Protein AF-0000000070121822 (afdb_homodimer)

Solvent-accessible surface area (backbone atoms only — not comparable to full-atom values): 16007 Å² total; per-residue (Å²): 129,76,76,69,72,57,87,86,57,44,34,28,40,42,36,41,38,42,35,33,89,89,32,50,66,61,49,50,54,53,47,39,53,50,44,53,48,40,65,71,74,30,88,46,55,34,31,38,38,38,23,36,36,64,96,34,88,39,32,35,38,34,45,34,34,26,65,54,56,68,70,57,47,52,52,54,51,73,70,29,65,71,56,46,52,52,50,60,69,44,53,84,39,41,66,51,83,68,46,77,44,54,30,35,53,69,39,70,77,42,23,37,26,34,84,81,69,65,46,65,52,72,74,77,67,73,67,83,75,75,81,74,71,72,69,71,75,74,86,74,133,130,76,76,69,72,58,85,85,58,42,33,29,40,42,36,41,40,41,37,34,87,88,32,52,65,61,48,49,56,53,47,40,52,50,45,55,49,39,64,70,75,30,88,45,54,34,32,37,39,37,24,36,36,64,96,33,88,38,32,35,39,34,46,35,34,26,67,51,55,67,71,56,49,53,51,54,51,72,70,31,66,70,56,46,52,54,51,61,67,44,51,83,40,42,67,50,84,67,46,78,43,54,30,33,52,69,40,72,77,43,23,37,25,34,83,82,70,65,45,66,52,73,76,77,67,72,67,83,76,75,82,74,71,74,70,70,76,72,80,78,129

Organism: Pyricularia oryzae (strain 70-15 / ATCC MYA-4617 / FGSC 8958) (NCBI:txid242507)

Secondary structure (DSSP, 8-state):
------TTPPEEEEEEEEBPTT-HHHHHHHHHHHHHHHHHH-TTEEEEEEEEETT-TTEEEEEEEESS-HHHHHHHHHH-HHHHHHHHHHGGGBSSPPEEEEEEE--GGGEEE-TTSSEE---------------------/------TTPPEEEEEEEEBPTT-HHHHHHHHHHHHHHHHHH-TTEEEEEEEEETT-TTEEEEEEEESS-HHHHHHHHHH-HHHHHHHHHHGGGBSSPPEEEEEEE--GGGEEE-TTSSEE---------------------

InterPro domains:
  IPR011008 Dimeric alpha-beta barrel [SSF54909] (10-106)

Nearest PDB structures (foldseek):
  4zos-assembly1_C  TM=8.151E-01  e=1.311E-06  Yersinia enterocolitica subsp. enterocolitica 8081
  3kkf-assembly1_A  TM=7.929E-01  e=5.573E-05  Bacteroides thetaiotaomicron
  1iuj-assembly1_B  TM=8.025E-01  e=8.160E-05  Thermus thermophilus
  1n5v-assembly1_B  TM=7.925E-01  e=1.642E-04  Streptomyces coelicolor A3(2)
  3bde-assembly1_A  TM=7.016E-01  e=2.691E-03  Mesorhizobium japonicum MAFF 303099

Radius of gyration: 24.1 Å; Cα contacts (8 Å, |Δi|>4): 435; chains: 2; bounding box: 59×95×85 Å

Foldseek 3Di:
DPPVLVPPKKKKKKKKFFFPPPCVVVLVVLVVVVCVCCLAPPPQWADKDKDDDPPRRRIIMMMTIGSDDPVVVVVVQVVDVVNVVSVVSCVNGTPDDMDMDMDIDPDDPRDDDDPPPDDDSDHPPPPPPDPPCPVPPPPDD/DPPVLVPPKKKKKKKKFFFPPPCVVVLVVLVVVVCVCCLAPPPQWADKDKDDDPPRRRIIIMMTIGSDDPVVVVVVQVVDVVNVVSVVSCVNGTPDDMDMDMDIDPDDPRDDDDPPPDDDSDHPPPPPDDPPPPVPPPPDD

Structure (mmCIF, N/CA/C/O backbone):
data_AF-0000000070121822-model_v1
#
loop_
_entity.id
_entity.type
_entity.pdbx_description
1 polymer 'ABM domain-containing protein'
#
loop_
_atom_site.group_PDB
_atom_site.id
_atom_site.type_symbol
_atom_site.label_atom_id
_atom_site.label_alt_id
_atom_site.label_comp_id
_atom_site.label_asym_id
_atom_site.label_entity_id
_atom_site.label_seq_id
_atom_site.pdbx_PDB_ins_code
_atom_site.Cartn_x
_atom_site.Cartn_y
_atom_site.Cartn_z
_atom_site.occupancy
_atom_site.B_iso_or_equiv
_atom_site.auth_seq_id
_atom_site.auth_comp_id
_atom_site.auth_asym_id
_atom_site.auth_atom_id
_atom_site.pdbx_PDB_model_num
ATOM 1 N N . MET A 1 1 ? -29.484 -7.527 4.629 1 22.47 1 MET A N 1
ATOM 2 C CA . MET A 1 1 ? -28.969 -6.199 4.316 1 22.47 1 MET A CA 1
ATOM 3 C C . MET A 1 1 ? -27.828 -6.289 3.299 1 22.47 1 MET A C 1
ATOM 5 O O . MET A 1 1 ? -26.797 -6.902 3.566 1 22.47 1 MET A O 1
ATOM 9 N N . SER A 1 2 ? -28.062 -6.5 2.1 1 30.16 2 SER A N 1
ATOM 10 C CA . SER A 1 2 ? -27.156 -6.582 0.956 1 30.16 2 SER A CA 1
ATOM 11 C C . SER A 1 2 ? -26.062 -5.512 1.032 1 30.16 2 SER A C 1
ATOM 13 O O . SER A 1 2 ? -26.375 -4.32 1.119 1 30.16 2 SER A O 1
ATOM 15 N N . THR A 1 3 ? -24.969 -5.715 1.719 1 35.69 3 THR A N 1
ATOM 16 C CA . THR A 1 3 ? -23.938 -4.699 1.831 1 35.69 3 THR A CA 1
ATOM 17 C C . THR A 1 3 ? -23.766 -3.941 0.515 1 35.69 3 THR A C 1
ATOM 19 O O . THR A 1 3 ? -23.609 -4.555 -0.542 1 35.69 3 THR A O 1
ATOM 22 N N . THR A 1 4 ? -24.625 -3.045 0.317 1 34.25 4 THR A N 1
ATOM 23 C CA . THR A 1 4 ? -24.578 -2.107 -0.799 1 34.25 4 THR A CA 1
ATOM 24 C C . THR A 1 4 ? -23.141 -1.892 -1.268 1 34.25 4 THR A C 1
ATOM 26 O O . THR A 1 4 ? -22.297 -1.39 -0.513 1 34.25 4 THR A O 1
ATOM 29 N N . GLN A 1 5 ? -22.578 -2.885 -1.96 1 41.88 5 GLN A N 1
ATOM 30 C CA . GLN A 1 5 ? -21.344 -2.631 -2.688 1 41.88 5 GLN A CA 1
ATOM 31 C C . GLN A 1 5 ? -21.281 -1.188 -3.18 1 41.88 5 GLN A C 1
ATOM 33 O O . GLN A 1 5 ? -22.156 -0.741 -3.926 1 41.88 5 GLN A O 1
ATOM 38 N N . GLU A 1 6 ? -21.188 -0.255 -2.285 1 44.28 6 GLU A N 1
ATOM 39 C CA . GLU A 1 6 ? -21.109 1.108 -2.799 1 44.28 6 GLU A CA 1
ATOM 40 C C . GLU A 1 6 ? -20.25 1.171 -4.062 1 44.28 6 GLU A C 1
ATOM 42 O O . GLU A 1 6 ? -19.125 0.678 -4.082 1 44.28 6 GLU A O 1
ATOM 47 N N . LYS A 1 7 ? -20.828 1.115 -5.164 1 51 7 LYS A N 1
ATOM 48 C CA . LYS A 1 7 ? -20.234 1.392 -6.469 1 51 7 LYS A CA 1
ATOM 49 C C . LYS A 1 7 ? -19.047 2.336 -6.34 1 51 7 LYS A C 1
ATOM 51 O O . LYS A 1 7 ? -19.141 3.373 -5.68 1 51 7 LYS A O 1
ATOM 56 N N . GLY A 1 8 ? -17.797 1.771 -6.492 1 65 8 GLY A N 1
ATOM 57 C CA . GLY A 1 8 ? -16.609 2.623 -6.512 1 65 8 GLY A CA 1
ATOM 58 C C . GLY A 1 8 ? -15.648 2.332 -5.375 1 65 8 GLY A C 1
ATOM 59 O O . GLY A 1 8 ? -14.586 2.945 -5.285 1 65 8 GLY A O 1
ATOM 60 N N . GLN A 1 9 ? -16.203 1.373 -4.531 1 82.56 9 GLN A N 1
ATOM 61 C CA . GLN A 1 9 ? -15.32 1.084 -3.398 1 82.56 9 GLN A CA 1
ATOM 62 C C . GLN A 1 9 ? -14.141 0.22 -3.824 1 82.56 9 GLN A C 1
ATOM 64 O O . GLN A 1 9 ? -14.305 -0.759 -4.555 1 82.56 9 GLN A O 1
ATOM 69 N N . ARG A 1 10 ? -13.016 0.604 -3.4 1 91.62 10 ARG A N 1
ATOM 70 C CA . ARG A 1 10 ? -11.805 -0.173 -3.648 1 91.62 10 ARG A CA 1
ATOM 71 C C . ARG A 1 10 ? -11.461 -1.049 -2.447 1 91.62 10 ARG A C 1
ATOM 73 O O . ARG A 1 10 ? -11.367 -0.557 -1.321 1 91.62 10 ARG A O 1
ATOM 80 N N . TYR A 1 11 ? -11.391 -2.363 -2.734 1 96.31 11 TYR A N 1
ATOM 81 C CA . TYR A 1 11 ? -10.969 -3.338 -1.735 1 96.31 11 TYR A CA 1
ATOM 82 C C . TYR A 1 11 ? -9.461 -3.582 -1.816 1 96.31 11 TYR A C 1
ATOM 84 O O . TYR A 1 11 ? -8.938 -3.912 -2.883 1 96.31 11 TYR A O 1
ATOM 92 N N . SER A 1 12 ? -8.805 -3.404 -0.711 1 98.06 12 SER A N 1
ATOM 93 C CA . SER A 1 12 ? -7.352 -3.488 -0.706 1 98.06 12 SER A CA 1
ATOM 94 C C . SER A 1 12 ? -6.863 -4.609 0.209 1 98.06 12 SER A C 1
ATOM 96 O O . SER A 1 12 ? -7.453 -4.855 1.263 1 98.06 12 SER A O 1
ATOM 98 N N . VAL A 1 13 ? -5.848 -5.242 -0.236 1 98.5 13 VAL A N 1
ATOM 99 C CA . VAL A 1 13 ? -5.215 -6.316 0.525 1 98.5 13 VAL A CA 1
ATOM 100 C C . VAL A 1 13 ? -3.742 -5.988 0.755 1 98.5 13 VAL A C 1
ATOM 102 O O . VAL A 1 13 ? -2.986 -5.793 -0.2 1 98.5 13 VAL A O 1
ATOM 105 N N . LEU A 1 14 ? -3.375 -5.867 1.992 1 98.81 14 LEU A N 1
ATOM 106 C CA . LEU A 1 14 ? -1.975 -5.711 2.371 1 98.81 14 LEU A CA 1
ATOM 107 C C . LEU A 1 14 ? -1.396 -7.027 2.879 1 98.81 14 LEU A C 1
ATOM 109 O O . LEU A 1 14 ? -1.888 -7.586 3.863 1 98.81 14 LEU A O 1
ATOM 113 N N . VAL A 1 15 ? -0.319 -7.488 2.215 1 98.69 15 VAL A N 1
ATOM 114 C CA . VAL A 1 15 ? 0.284 -8.773 2.543 1 98.69 15 VAL A CA 1
ATOM 115 C C . VAL A 1 15 ? 1.681 -8.562 3.121 1 98.69 15 VAL A C 1
ATOM 117 O O . VAL A 1 15 ? 2.461 -7.762 2.596 1 98.69 15 VAL A O 1
ATOM 120 N N . SER A 1 16 ? 1.994 -9.172 4.176 1 98.75 16 SER A N 1
ATOM 121 C CA . SER A 1 16 ? 3.334 -9.266 4.742 1 98.75 16 SER A CA 1
ATOM 122 C C . SER A 1 16 ? 3.912 -10.664 4.57 1 98.75 16 SER A C 1
ATOM 124 O O . SER A 1 16 ? 3.297 -11.648 4.98 1 98.75 16 SER A O 1
ATOM 126 N N . CYS A 1 17 ? 5.051 -10.672 4.008 1 98.62 17 CYS A N 1
ATOM 127 C CA . CYS A 1 17 ? 5.68 -11.945 3.65 1 98.62 17 CYS A CA 1
ATOM 128 C C . CYS A 1 17 ? 7.125 -11.984 4.125 1 98.62 17 CYS A C 1
ATOM 130 O O . CYS A 1 17 ? 7.887 -11.047 3.896 1 98.62 17 CYS A O 1
ATOM 132 N N . THR A 1 18 ? 7.457 -13.047 4.844 1 98.88 18 THR A N 1
ATOM 133 C CA . THR A 1 18 ? 8.844 -13.312 5.223 1 98.88 18 THR A CA 1
ATOM 134 C C . THR A 1 18 ? 9.352 -14.57 4.527 1 98.88 18 THR A C 1
ATOM 136 O O . THR A 1 18 ? 8.781 -15.656 4.684 1 98.88 18 THR A O 1
ATOM 139 N N . LEU A 1 19 ? 10.398 -14.453 3.807 1 98.88 19 LEU A N 1
ATOM 140 C CA . LEU A 1 19 ? 10.969 -15.547 3.029 1 98.88 19 LEU A CA 1
ATOM 141 C C . LEU A 1 19 ? 12.188 -16.141 3.732 1 98.88 19 LEU A C 1
ATOM 143 O O . LEU A 1 19 ? 12.812 -15.469 4.562 1 98.88 19 LEU A O 1
ATOM 147 N N . HIS A 1 20 ? 12.477 -17.406 3.391 1 98.75 20 HIS A N 1
ATOM 148 C CA . HIS A 1 20 ? 13.773 -17.953 3.775 1 98.75 20 HIS A CA 1
ATOM 149 C C . HIS A 1 20 ? 14.922 -17.188 3.135 1 98.75 20 HIS A C 1
ATOM 151 O O . HIS A 1 20 ? 14.742 -16.562 2.088 1 98.75 20 HIS A O 1
ATOM 157 N N . ASP A 1 21 ? 16.031 -17.25 3.861 1 97.94 21 ASP A N 1
ATOM 158 C CA . ASP A 1 21 ? 17.219 -16.578 3.324 1 97.94 21 ASP A CA 1
ATOM 159 C C . ASP A 1 21 ? 17.516 -17.047 1.899 1 97.94 21 ASP A C 1
ATOM 161 O O . ASP A 1 21 ? 17.484 -18.234 1.614 1 97.94 21 ASP A O 1
ATOM 165 N N . GLY A 1 22 ? 17.672 -16.062 0.974 1 97.38 22 GLY A N 1
ATOM 166 C CA . GLY A 1 22 ? 18.094 -16.359 -0.387 1 97.38 22 GLY A CA 1
ATOM 167 C C . GLY A 1 22 ? 16.938 -16.734 -1.299 1 97.38 22 GLY A C 1
ATOM 168 O O . GLY A 1 22 ? 17.156 -17.078 -2.465 1 97.38 22 GLY A O 1
ATOM 169 N N . LYS A 1 23 ? 15.719 -16.641 -0.863 1 98.62 23 LYS A N 1
ATOM 170 C CA . LYS A 1 23 ? 14.602 -17.172 -1.643 1 98.62 23 LYS A CA 1
ATOM 171 C C . LYS A 1 23 ? 13.797 -16.047 -2.289 1 98.62 23 LYS A C 1
ATOM 173 O O . LYS A 1 23 ? 12.812 -16.312 -2.98 1 98.62 23 LYS A O 1
ATOM 178 N N . THR A 1 24 ? 14.258 -14.859 -2.172 1 98.12 24 THR A N 1
ATOM 179 C CA . THR A 1 24 ? 13.492 -13.719 -2.66 1 98.12 24 THR A CA 1
ATOM 180 C C . THR A 1 24 ? 13.375 -13.758 -4.18 1 98.12 24 THR A C 1
ATOM 182 O O . THR A 1 24 ? 12.281 -13.594 -4.727 1 98.12 24 THR A O 1
ATOM 185 N N . ASP A 1 25 ? 14.438 -14.016 -4.895 1 98.06 25 ASP A N 1
ATOM 186 C CA . ASP A 1 25 ? 14.398 -14.039 -6.355 1 98.06 25 ASP A CA 1
ATOM 187 C C . ASP A 1 25 ? 13.445 -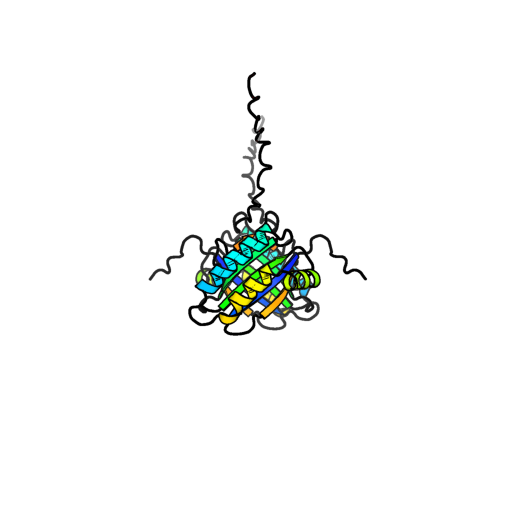15.117 -6.863 1 98.06 25 ASP A C 1
ATOM 189 O O . ASP A 1 25 ? 12.695 -14.883 -7.816 1 98.06 25 ASP A O 1
ATOM 193 N N . GLU A 1 26 ? 13.539 -16.203 -6.293 1 98.69 26 GLU A N 1
ATOM 194 C CA . GLU A 1 26 ? 12.648 -17.297 -6.68 1 98.69 26 GLU A CA 1
ATOM 195 C C . GLU A 1 26 ? 11.188 -16.938 -6.43 1 98.69 26 GLU A C 1
ATOM 197 O O . GLU A 1 26 ? 10.328 -17.188 -7.281 1 98.69 26 GLU A O 1
ATOM 202 N N . TYR A 1 27 ? 10.93 -16.391 -5.297 1 98.81 27 TYR A N 1
ATOM 203 C CA . TYR A 1 27 ? 9.578 -15.938 -4.965 1 98.81 27 TYR A CA 1
ATOM 204 C C . TYR A 1 27 ? 9.078 -14.914 -5.977 1 98.81 27 TYR A C 1
ATOM 206 O O . TYR A 1 27 ? 7.953 -15.023 -6.477 1 98.81 27 TYR A O 1
ATOM 214 N N . LEU A 1 28 ? 9.906 -13.977 -6.305 1 98.62 28 LEU A N 1
ATOM 215 C CA . LEU A 1 28 ? 9.547 -12.914 -7.238 1 98.62 28 LEU A CA 1
ATOM 216 C C . LEU A 1 28 ? 9.289 -13.469 -8.633 1 98.62 28 LEU A C 1
ATOM 218 O O . LEU A 1 28 ? 8.43 -12.977 -9.359 1 98.62 28 LEU A O 1
ATOM 222 N N . ALA A 1 29 ? 10 -14.469 -8.984 1 98.75 29 ALA A N 1
ATOM 223 C CA . ALA A 1 29 ? 9.789 -15.102 -10.281 1 98.75 29 ALA A CA 1
ATOM 224 C C . ALA A 1 29 ? 8.398 -15.727 -10.359 1 98.75 29 ALA A C 1
ATOM 226 O O . ALA A 1 29 ? 7.719 -15.625 -11.391 1 98.75 29 ALA A O 1
ATOM 227 N N . ILE A 1 30 ? 8 -16.344 -9.336 1 98.75 30 ILE A N 1
ATOM 228 C CA . ILE A 1 30 ? 6.664 -16.922 -9.297 1 98.75 30 ILE A CA 1
ATOM 229 C C . ILE A 1 30 ? 5.617 -15.82 -9.305 1 98.75 30 ILE A C 1
ATOM 231 O O . ILE A 1 30 ? 4.629 -15.891 -10.039 1 98.75 30 ILE A O 1
ATOM 235 N N . MET A 1 31 ? 5.867 -14.773 -8.539 1 98.62 31 MET A N 1
ATOM 236 C CA . MET A 1 31 ? 4.918 -13.672 -8.453 1 98.62 31 MET A CA 1
ATOM 237 C C . MET A 1 31 ? 4.758 -12.977 -9.797 1 98.62 31 MET A C 1
ATOM 239 O O . MET A 1 31 ? 3.67 -12.5 -10.133 1 98.62 31 MET A O 1
ATOM 243 N N . GLU A 1 32 ? 5.836 -12.906 -10.516 1 98.44 32 GLU A N 1
ATOM 244 C CA . GLU A 1 32 ? 5.723 -12.352 -11.867 1 98.44 32 GLU A CA 1
ATOM 245 C C . GLU A 1 32 ? 4.691 -13.117 -12.688 1 98.44 32 GLU A C 1
ATOM 247 O O . GLU A 1 32 ? 3.885 -12.508 -13.398 1 98.44 32 GLU A O 1
ATOM 252 N N . LYS A 1 33 ? 4.648 -14.383 -12.609 1 98.38 33 LYS A N 1
ATOM 253 C CA . LYS A 1 33 ? 3.684 -15.219 -13.32 1 98.38 33 LYS A CA 1
ATOM 254 C C . LYS A 1 33 ? 2.273 -15.016 -12.773 1 98.38 33 LYS A C 1
ATOM 256 O O . LYS A 1 33 ? 1.307 -14.984 -13.539 1 98.38 33 LYS A O 1
ATOM 261 N N . VAL A 1 34 ? 2.17 -14.906 -11.461 1 98.19 34 VAL A N 1
ATOM 262 C CA . VAL A 1 34 ? 0.879 -14.664 -10.828 1 98.19 34 VAL A CA 1
ATOM 263 C C . VAL A 1 34 ? 0.29 -13.352 -11.336 1 98.19 34 VAL A C 1
ATOM 265 O O . VAL A 1 34 ? -0.875 -13.305 -11.742 1 98.19 34 VAL A O 1
ATOM 268 N N . ILE A 1 35 ? 1.103 -12.344 -11.336 1 97.81 35 ILE A N 1
ATOM 269 C CA . ILE A 1 35 ? 0.658 -11.008 -11.742 1 97.81 35 ILE A CA 1
ATOM 270 C C . ILE A 1 35 ? 0.256 -11.023 -13.211 1 97.81 35 ILE A C 1
ATOM 272 O O . ILE A 1 35 ? -0.774 -10.461 -13.586 1 97.81 35 ILE A O 1
ATOM 276 N N . ALA A 1 36 ? 1.038 -11.656 -14.039 1 96.94 36 ALA A N 1
ATOM 277 C CA . ALA A 1 36 ? 0.695 -11.773 -15.453 1 96.94 36 ALA A CA 1
ATOM 278 C C . ALA A 1 36 ? -0.643 -12.484 -15.633 1 96.94 36 ALA A C 1
ATOM 280 O O . ALA A 1 36 ? -1.489 -12.039 -16.406 1 96.94 36 ALA A O 1
ATOM 281 N N . TYR A 1 37 ? -0.81 -13.531 -14.961 1 97.31 37 TYR A N 1
ATOM 282 C CA . TYR A 1 37 ? -2.035 -14.312 -15.047 1 97.31 37 TYR A CA 1
ATOM 283 C C . TYR A 1 37 ? -3.242 -13.492 -14.609 1 97.31 37 TYR A C 1
ATOM 285 O O . TYR A 1 37 ? -4.246 -13.43 -15.328 1 97.31 37 TYR A O 1
ATOM 293 N N . LEU A 1 38 ? -3.17 -12.883 -13.422 1 97.06 38 LEU A N 1
ATOM 294 C CA . LEU A 1 38 ? -4.273 -12.086 -12.891 1 97.06 38 LEU A CA 1
ATOM 295 C C . LEU A 1 38 ? -4.574 -10.898 -13.789 1 97.06 38 LEU A C 1
ATOM 297 O O . LEU A 1 38 ? -5.738 -10.547 -14 1 97.06 38 LEU A O 1
ATOM 301 N N . SER A 1 39 ? -3.475 -10.312 -14.242 1 95.69 39 SER A N 1
ATOM 302 C CA . SER A 1 39 ? -3.646 -9.164 -15.133 1 95.69 39 SER A CA 1
ATOM 303 C C . SER A 1 39 ? -4.445 -9.547 -16.375 1 95.69 39 SER A C 1
ATOM 305 O O . SER A 1 39 ? -5.211 -8.734 -16.891 1 95.69 39 SER A O 1
ATOM 307 N N . LYS A 1 40 ? -4.289 -10.719 -16.812 1 94.94 40 LYS A N 1
ATOM 308 C CA . LYS A 1 40 ? -4.941 -11.188 -18.031 1 94.94 40 LYS A CA 1
ATOM 309 C C . LYS A 1 40 ? -6.344 -11.719 -17.734 1 94.94 40 LYS A C 1
ATOM 311 O O . LYS A 1 40 ? -7.301 -11.383 -18.422 1 94.94 40 LYS A O 1
ATOM 316 N N . GLU A 1 41 ? -6.523 -12.445 -16.703 1 95.19 41 GLU A N 1
ATOM 317 C CA . GLU A 1 41 ? -7.707 -13.273 -16.531 1 95.19 41 GLU A CA 1
ATOM 318 C C . GLU A 1 41 ? -8.711 -12.609 -15.578 1 95.19 41 GLU A C 1
ATOM 320 O O . GLU A 1 41 ? -9.875 -13.016 -15.523 1 95.19 41 GLU A O 1
ATOM 325 N N . GLU A 1 42 ? -8.266 -11.625 -14.844 1 94.75 42 GLU A N 1
ATOM 326 C CA . GLU A 1 42 ? -9.094 -11.078 -13.773 1 94.75 42 GLU A CA 1
ATOM 327 C C . GLU A 1 42 ? -9.328 -9.586 -13.961 1 94.75 42 GLU A C 1
ATOM 329 O O . GLU A 1 42 ? -8.539 -8.766 -13.477 1 94.75 42 GLU A O 1
ATOM 334 N N . PRO A 1 43 ? -10.484 -9.203 -14.492 1 93.81 43 PRO A N 1
ATOM 335 C CA . PRO A 1 43 ? -10.75 -7.781 -14.727 1 93.81 43 PRO A CA 1
ATOM 336 C C . PRO A 1 43 ? -10.867 -6.98 -13.43 1 93.81 43 PRO A C 1
ATOM 338 O O . PRO A 1 43 ? -10.625 -5.77 -13.422 1 93.81 43 PRO A O 1
ATOM 341 N N . ASP A 1 44 ? -11.141 -7.609 -12.336 1 95.19 44 ASP A N 1
ATOM 342 C CA . ASP A 1 44 ? -11.328 -6.926 -11.055 1 95.19 44 ASP A CA 1
ATOM 343 C C . ASP A 1 44 ? -9.984 -6.703 -10.352 1 95.19 44 ASP A C 1
ATOM 345 O O . ASP A 1 44 ? -9.93 -6.039 -9.32 1 95.19 44 ASP A O 1
ATOM 349 N N . PHE A 1 45 ? -8.938 -7.266 -10.93 1 96.19 45 PHE A N 1
ATOM 350 C CA . PHE A 1 45 ? -7.594 -7.035 -10.414 1 96.19 45 PHE A CA 1
ATOM 351 C C . PHE A 1 45 ? -7.055 -5.691 -10.891 1 96.19 45 PHE A C 1
ATOM 353 O O . PHE A 1 45 ? -6.621 -5.562 -12.039 1 96.19 45 PHE A O 1
ATOM 360 N N . LEU A 1 46 ? -6.945 -4.691 -9.992 1 96.06 46 LEU A N 1
ATOM 361 C CA . LEU A 1 46 ? -6.754 -3.305 -10.414 1 96.06 46 LEU A CA 1
ATOM 362 C C . LEU A 1 46 ? -5.301 -2.881 -10.234 1 96.06 46 LEU A C 1
ATOM 364 O O . LEU A 1 46 ? -4.789 -2.064 -11.008 1 96.06 46 LEU A O 1
ATOM 368 N N . HIS A 1 47 ? -4.688 -3.373 -9.203 1 96.88 47 HIS A N 1
ATOM 369 C CA . HIS A 1 47 ? -3.361 -2.875 -8.852 1 96.88 47 HIS A CA 1
ATOM 370 C C . HIS A 1 47 ? -2.609 -3.877 -7.98 1 96.88 47 HIS A C 1
ATOM 372 O O . HIS A 1 47 ? -3.203 -4.512 -7.105 1 96.88 47 HIS A O 1
ATOM 378 N N . ILE A 1 48 ? -1.297 -3.973 -8.172 1 98.19 48 ILE A N 1
ATOM 379 C CA . ILE A 1 48 ? -0.402 -4.598 -7.203 1 98.19 48 ILE A CA 1
ATOM 380 C C . ILE A 1 48 ? 0.938 -3.865 -7.191 1 98.19 48 ILE A C 1
ATOM 382 O O . ILE A 1 48 ? 1.408 -3.398 -8.234 1 98.19 48 ILE A O 1
ATOM 386 N N . GLU A 1 49 ? 1.519 -3.852 -6.055 1 98 49 GLU A N 1
ATOM 387 C CA . GLU A 1 49 ? 2.908 -3.434 -5.906 1 98 49 GLU A CA 1
ATOM 388 C C . GLU A 1 49 ? 3.617 -4.242 -4.824 1 98 49 GLU A C 1
ATOM 390 O O . GLU A 1 49 ? 3.174 -4.27 -3.674 1 98 49 GLU A O 1
ATOM 395 N N . ILE A 1 50 ? 4.734 -4.895 -5.23 1 98.44 50 ILE A N 1
ATOM 396 C CA . ILE A 1 50 ? 5.562 -5.648 -4.297 1 98.44 50 ILE A CA 1
ATOM 397 C C . ILE A 1 50 ? 6.766 -4.805 -3.883 1 98.44 50 ILE A C 1
ATOM 399 O O . ILE A 1 50 ? 7.445 -4.219 -4.73 1 98.44 50 ILE A O 1
ATOM 403 N N . MET A 1 51 ? 6.969 -4.734 -2.602 1 98.56 51 MET A N 1
ATOM 404 C CA . MET A 1 51 ? 8.016 -3.898 -2.02 1 98.56 51 MET A CA 1
ATOM 405 C C . MET A 1 51 ? 8.836 -4.684 -1.003 1 98.56 51 MET A C 1
ATOM 407 O O . MET A 1 51 ? 8.328 -5.609 -0.368 1 98.56 51 MET A O 1
ATOM 411 N N . ARG A 1 52 ? 10.078 -4.348 -0.961 1 98.25 52 ARG A N 1
ATOM 412 C CA . ARG A 1 52 ? 10.961 -4.922 0.05 1 98.25 52 ARG A CA 1
ATOM 413 C C . ARG A 1 52 ? 11.086 -3.996 1.257 1 98.25 52 ARG A C 1
ATOM 415 O O . ARG A 1 52 ? 11.203 -2.779 1.104 1 98.25 52 ARG A O 1
ATOM 422 N N . VAL A 1 53 ? 11.055 -4.594 2.486 1 98.31 53 VAL A N 1
ATOM 423 C CA . VAL A 1 53 ? 11.336 -3.816 3.689 1 98.31 53 VAL A CA 1
ATOM 424 C C . VAL A 1 53 ? 12.805 -3.396 3.699 1 98.31 53 VAL A C 1
ATOM 426 O O . VAL A 1 53 ? 13.695 -4.238 3.578 1 98.31 53 VAL A O 1
ATOM 429 N N . ASP A 1 54 ? 12.969 -2.115 3.836 1 96.44 54 ASP A N 1
ATOM 430 C CA . ASP A 1 54 ? 14.336 -1.604 3.824 1 96.44 54 ASP A CA 1
ATOM 431 C C . ASP A 1 54 ? 15.164 -2.217 4.953 1 96.44 54 ASP A C 1
ATOM 433 O O . ASP A 1 54 ? 14.711 -2.277 6.098 1 96.44 54 ASP A O 1
ATOM 437 N N . GLY A 1 55 ? 16.328 -2.75 4.602 1 94.44 55 GLY A N 1
ATOM 438 C CA . GLY A 1 55 ? 17.219 -3.348 5.586 1 94.44 55 GLY A CA 1
ATOM 439 C C . GLY A 1 55 ? 16.859 -4.785 5.91 1 94.44 55 GLY A C 1
ATOM 440 O O . GLY A 1 55 ? 17.531 -5.422 6.734 1 94.44 55 GLY A O 1
ATOM 441 N N . SER A 1 56 ? 15.82 -5.332 5.348 1 96.56 56 SER A N 1
ATOM 442 C CA . SER A 1 56 ? 15.391 -6.711 5.562 1 96.56 56 SER A CA 1
ATOM 443 C C . SER A 1 56 ? 15.18 -7.438 4.234 1 96.56 56 SER A C 1
ATOM 445 O O . SER A 1 56 ? 14.055 -7.512 3.732 1 96.56 56 SER A O 1
ATOM 447 N N . PRO A 1 57 ? 16.172 -8.047 3.742 1 95.44 57 PRO A N 1
ATOM 448 C CA . PRO A 1 57 ? 16.125 -8.562 2.375 1 95.44 57 PRO A CA 1
ATOM 449 C C . PRO A 1 57 ? 15.086 -9.664 2.189 1 95.44 57 PRO A C 1
ATOM 451 O O . PRO A 1 57 ? 14.664 -9.938 1.062 1 95.44 57 PRO A O 1
ATOM 454 N N . ASN A 1 58 ? 14.617 -10.25 3.293 1 98 58 ASN A N 1
ATOM 455 C CA . ASN A 1 58 ? 13.711 -11.391 3.162 1 98 58 ASN A CA 1
ATOM 456 C C . ASN A 1 58 ? 12.281 -11.016 3.535 1 98 58 ASN A C 1
ATOM 458 O O . ASN A 1 58 ? 11.414 -11.883 3.65 1 98 58 ASN A O 1
ATOM 462 N N . LYS A 1 59 ? 12.039 -9.742 3.797 1 98.75 59 LYS A N 1
ATOM 463 C CA . LYS A 1 59 ? 10.695 -9.312 4.164 1 98.75 59 LYS A CA 1
ATOM 464 C C . LYS A 1 59 ? 10.086 -8.445 3.066 1 98.75 59 LYS A C 1
ATOM 466 O O . LYS A 1 59 ? 10.688 -7.465 2.629 1 98.75 59 LYS A O 1
ATOM 471 N N . LEU A 1 60 ? 8.93 -8.828 2.639 1 98.88 60 LEU A N 1
ATOM 472 C CA . LEU A 1 60 ? 8.195 -8.141 1.588 1 98.88 60 LEU A CA 1
ATOM 473 C C . LEU A 1 60 ? 6.855 -7.625 2.109 1 98.88 60 LEU A C 1
ATOM 475 O O . LEU A 1 60 ? 6.277 -8.211 3.027 1 98.88 60 LEU A O 1
ATOM 479 N N . ARG A 1 61 ? 6.422 -6.57 1.551 1 98.88 61 ARG A N 1
ATOM 480 C CA . ARG A 1 61 ? 5.047 -6.082 1.606 1 98.88 61 ARG A CA 1
ATOM 481 C C . ARG A 1 61 ? 4.453 -5.965 0.208 1 98.88 61 ARG A C 1
ATOM 483 O O . ARG A 1 61 ? 5.129 -5.531 -0.727 1 98.88 61 ARG A O 1
ATOM 490 N N . TYR A 1 62 ? 3.289 -6.344 0.015 1 98.25 62 TYR A N 1
ATOM 491 C CA . TYR A 1 62 ? 2.684 -5.961 -1.256 1 98.25 62 TYR A CA 1
ATOM 492 C C . TYR A 1 62 ? 1.224 -5.566 -1.068 1 98.25 62 TYR A C 1
ATOM 494 O O . TYR A 1 62 ? 0.524 -6.137 -0.227 1 98.25 62 TYR A O 1
ATOM 502 N N . LEU A 1 63 ? 0.837 -4.523 -1.67 1 98.69 63 LEU A N 1
ATOM 503 C CA . LEU A 1 63 ? -0.509 -3.963 -1.699 1 98.69 63 LEU A CA 1
ATOM 504 C C . LEU A 1 63 ? -1.219 -4.32 -3.002 1 98.69 63 LEU A C 1
ATOM 506 O O . LEU A 1 63 ? -0.664 -4.137 -4.086 1 98.69 63 LEU A O 1
ATOM 510 N N . GLU A 1 64 ? -2.428 -4.844 -2.867 1 98.31 64 GLU A N 1
ATOM 511 C CA . GLU A 1 64 ? -3.324 -5.145 -3.98 1 98.31 64 GLU A CA 1
ATOM 512 C C . GLU A 1 64 ? -4.617 -4.336 -3.883 1 98.31 64 GLU A C 1
ATOM 514 O O . GLU A 1 64 ? -5.141 -4.129 -2.787 1 98.31 64 GLU A O 1
ATOM 519 N N . HIS A 1 65 ? -5.109 -3.918 -5.023 1 97.56 65 HIS A N 1
ATOM 520 C CA . HIS A 1 65 ? -6.449 -3.346 -5.105 1 97.56 65 HIS A CA 1
ATOM 521 C C . HIS A 1 65 ? -7.355 -4.191 -5.996 1 97.56 65 HIS A C 1
ATOM 523 O O . HIS A 1 65 ? -6.93 -4.66 -7.055 1 97.56 65 HIS A O 1
ATOM 529 N N . TRP A 1 66 ? -8.57 -4.32 -5.523 1 96.69 66 TRP A N 1
ATOM 530 C CA . TRP A 1 66 ? -9.57 -5.141 -6.203 1 96.69 66 TRP A CA 1
ATOM 531 C C . TRP A 1 66 ? -10.898 -4.398 -6.312 1 96.69 66 TRP A C 1
ATOM 533 O O . TRP A 1 66 ? -11.281 -3.658 -5.398 1 96.69 66 TRP A O 1
ATOM 543 N N . ALA A 1 67 ? -11.625 -4.691 -7.352 1 94.75 67 ALA A N 1
ATOM 544 C CA . ALA A 1 67 ? -12.961 -4.141 -7.551 1 94.75 67 ALA A CA 1
ATOM 545 C C . ALA A 1 67 ? -14.031 -5.145 -7.133 1 94.75 67 ALA A C 1
ATOM 547 O O . ALA A 1 67 ? -15.172 -5.086 -7.609 1 94.75 67 ALA A O 1
ATOM 548 N N . LYS A 1 68 ? -13.703 -6.145 -6.34 1 93.81 68 LYS A N 1
ATOM 549 C CA . LYS A 1 68 ? -14.672 -7.102 -5.82 1 93.81 68 LYS A CA 1
ATOM 550 C C . LYS A 1 68 ? -14.523 -7.285 -4.316 1 93.81 68 LYS A C 1
ATOM 552 O O . LYS A 1 68 ? -13.414 -7.152 -3.779 1 93.81 68 LYS A O 1
ATOM 557 N N . PRO A 1 69 ? -15.617 -7.691 -3.695 1 95.12 69 PRO A N 1
ATOM 558 C CA . PRO A 1 69 ? -15.586 -7.836 -2.238 1 95.12 69 PRO A CA 1
ATOM 559 C C . PRO A 1 69 ? -14.672 -8.969 -1.776 1 95.12 69 PRO A C 1
ATOM 561 O O . PRO A 1 69 ? -14.414 -9.906 -2.531 1 95.12 69 PRO A O 1
ATOM 564 N N . PHE A 1 70 ? -14.297 -8.875 -0.496 1 95.38 70 PHE A N 1
ATOM 565 C CA . PHE A 1 70 ? -13.289 -9.781 0.051 1 95.38 70 PHE A CA 1
ATOM 566 C C . PHE A 1 70 ? -13.789 -11.219 0.03 1 95.38 70 PHE A C 1
ATOM 568 O O . PHE A 1 70 ? -13.016 -12.148 -0.228 1 95.38 70 PHE A O 1
ATOM 575 N N . ASP A 1 71 ? -15.008 -11.414 0.383 1 94.94 71 ASP A N 1
ATOM 576 C CA . ASP A 1 71 ? -15.555 -12.766 0.421 1 94.94 71 ASP A CA 1
ATOM 577 C C . ASP A 1 71 ? -15.578 -13.391 -0.975 1 94.94 71 ASP A C 1
ATOM 579 O O . ASP A 1 71 ? -15.297 -14.578 -1.139 1 94.94 71 ASP A O 1
ATOM 583 N N . VAL A 1 72 ? -15.883 -12.578 -1.99 1 95.62 72 VAL A N 1
ATOM 584 C CA . VAL A 1 72 ? -15.867 -13.039 -3.375 1 95.62 72 VAL A CA 1
ATOM 585 C C . VAL A 1 72 ? -14.43 -13.328 -3.811 1 95.62 72 VAL A C 1
ATOM 587 O O . VAL A 1 72 ? -14.156 -14.375 -4.41 1 95.62 72 VAL A O 1
ATOM 590 N N . LEU A 1 73 ? -13.531 -12.477 -3.467 1 95.5 73 LEU A N 1
ATOM 591 C CA . LEU A 1 73 ? -12.117 -12.656 -3.783 1 95.5 73 LEU A CA 1
ATOM 592 C C . LEU A 1 73 ? -11.586 -13.953 -3.193 1 95.5 73 LEU A C 1
ATOM 594 O O . LEU A 1 73 ? -10.93 -14.734 -3.889 1 95.5 73 LEU A O 1
ATOM 598 N N . ALA A 1 74 ? -11.859 -14.188 -1.948 1 94.5 74 ALA A N 1
ATOM 599 C CA . ALA A 1 74 ? -11.398 -15.391 -1.26 1 94.5 74 ALA A CA 1
ATOM 600 C C . ALA A 1 74 ? -11.945 -16.641 -1.932 1 94.5 74 ALA A C 1
ATOM 602 O O . ALA A 1 74 ? -11.195 -17.594 -2.168 1 94.5 74 ALA A O 1
ATOM 603 N N . LYS A 1 75 ? -13.164 -16.641 -2.246 1 95.5 75 LYS A N 1
ATOM 604 C CA . LYS A 1 75 ? -13.805 -17.797 -2.883 1 95.5 75 LYS A CA 1
ATOM 605 C C . LYS A 1 75 ? -13.219 -18.047 -4.27 1 95.5 75 LYS A C 1
ATOM 607 O O . LYS A 1 75 ? -12.883 -19.188 -4.609 1 95.5 75 LYS A O 1
ATOM 612 N N . ASP A 1 76 ? -13.086 -16.969 -5.066 1 95.25 76 ASP A N 1
ATOM 613 C CA . ASP A 1 76 ? -12.539 -17.078 -6.414 1 95.25 76 ASP A CA 1
ATOM 614 C C . ASP A 1 76 ? -11.109 -17.609 -6.383 1 95.25 76 ASP A C 1
ATOM 616 O O . ASP A 1 76 ? -10.727 -18.438 -7.207 1 95.25 76 ASP A O 1
ATOM 620 N N . THR A 1 77 ? -10.344 -17.078 -5.465 1 93.38 77 THR A N 1
ATOM 621 C CA . THR A 1 77 ? -8.953 -17.516 -5.34 1 93.38 77 THR A CA 1
ATOM 622 C C . THR A 1 77 ? -8.875 -18.984 -4.941 1 93.38 77 THR A C 1
ATOM 624 O O . THR A 1 77 ? -8.125 -19.75 -5.543 1 93.38 77 THR A O 1
ATOM 627 N N . ALA A 1 78 ? -9.641 -19.406 -4.035 1 93.5 78 ALA A N 1
ATOM 628 C CA . ALA A 1 78 ? -9.617 -20.766 -3.512 1 93.5 78 ALA A CA 1
ATOM 629 C C . ALA A 1 78 ? -10.062 -21.766 -4.574 1 93.5 78 ALA A C 1
ATOM 631 O O . ALA A 1 78 ? -9.57 -22.906 -4.617 1 93.5 78 ALA A O 1
ATOM 632 N N . SER A 1 79 ? -10.883 -21.359 -5.395 1 95.94 79 SER A N 1
ATOM 633 C CA . SER A 1 79 ? -11.461 -22.281 -6.375 1 95.94 79 SER A CA 1
ATOM 634 C C . SER A 1 79 ? -10.664 -22.266 -7.676 1 95.94 79 SER A C 1
ATOM 636 O O . SER A 1 79 ? -10.977 -23.016 -8.602 1 95.94 79 SER A O 1
ATOM 638 N N . ASN A 1 80 ? -9.68 -21.469 -7.852 1 97.06 80 ASN A N 1
ATOM 639 C CA . ASN A 1 80 ? -8.883 -21.328 -9.062 1 97.06 80 ASN A CA 1
ATOM 640 C C . ASN A 1 80 ? -7.68 -22.266 -9.062 1 97.06 80 ASN A C 1
ATOM 642 O O . ASN A 1 80 ? -6.703 -22.031 -8.344 1 97.06 80 ASN A O 1
ATOM 646 N N . PRO A 1 81 ? -7.703 -23.297 -9.883 1 97.38 81 PRO A N 1
ATOM 647 C CA . PRO A 1 81 ? -6.629 -24.297 -9.844 1 97.38 81 PRO A CA 1
ATOM 648 C C . PRO A 1 81 ? -5.262 -23.703 -10.18 1 97.38 81 PRO A C 1
ATOM 650 O O . PRO A 1 81 ? -4.246 -24.125 -9.609 1 97.38 81 PRO A O 1
ATOM 653 N N . GLN A 1 82 ? -5.23 -22.781 -11.148 1 97.69 82 GLN A N 1
ATOM 654 C CA . GLN A 1 82 ? -3.967 -22.172 -11.523 1 97.69 82 GLN A CA 1
ATOM 655 C C . GLN A 1 82 ? -3.385 -21.359 -10.375 1 97.69 82 GLN A C 1
ATOM 657 O O . GLN A 1 82 ? -2.18 -21.406 -10.117 1 97.69 82 GLN A O 1
ATOM 662 N N . LEU A 1 83 ? -4.156 -20.625 -9.672 1 96.88 83 LEU A N 1
ATOM 663 C CA . LEU A 1 83 ? -3.691 -19.859 -8.516 1 96.88 83 LEU A CA 1
ATOM 664 C C . LEU A 1 83 ? -3.234 -20.797 -7.402 1 96.88 83 LEU A C 1
ATOM 666 O O . LEU A 1 83 ? -2.246 -20.516 -6.719 1 96.88 83 LEU A O 1
ATOM 670 N N . ASN A 1 84 ? -3.922 -21.875 -7.23 1 96.56 84 ASN A N 1
ATOM 671 C CA . ASN A 1 84 ? -3.518 -22.859 -6.234 1 96.56 84 ASN A CA 1
ATOM 672 C C . ASN A 1 84 ? -2.143 -23.453 -6.551 1 96.56 84 ASN A C 1
ATOM 674 O O . ASN A 1 84 ? -1.346 -23.688 -5.645 1 96.56 84 ASN A O 1
ATOM 678 N N . GLU A 1 85 ? -1.883 -23.703 -7.797 1 97.81 85 GLU A N 1
ATOM 679 C CA . GLU A 1 85 ? -0.566 -24.188 -8.203 1 97.81 85 GLU A CA 1
ATOM 680 C C . GLU A 1 85 ? 0.527 -23.188 -7.836 1 97.81 85 GLU A C 1
ATOM 682 O O . GLU A 1 85 ? 1.587 -23.562 -7.34 1 97.81 85 GLU A O 1
ATOM 687 N N . PHE A 1 86 ? 0.27 -21.906 -8.102 1 97.88 86 PHE A N 1
ATOM 688 C CA . PHE A 1 86 ? 1.226 -20.859 -7.742 1 97.88 86 PHE A CA 1
ATOM 689 C C . PHE A 1 86 ? 1.452 -20.844 -6.234 1 97.88 86 PHE A C 1
ATOM 691 O O . PHE A 1 86 ? 2.592 -20.75 -5.777 1 97.88 86 PHE A O 1
ATOM 698 N N . MET A 1 87 ? 0.386 -20.938 -5.48 1 96.5 87 MET A N 1
ATOM 699 C CA . MET A 1 87 ? 0.476 -20.922 -4.023 1 96.5 87 MET A CA 1
ATOM 700 C C . MET A 1 87 ? 1.302 -22.094 -3.51 1 96.5 87 MET A C 1
ATOM 702 O O . MET A 1 87 ? 2.139 -21.922 -2.619 1 96.5 87 MET A O 1
ATOM 706 N N . ASN A 1 88 ? 1.093 -23.219 -4.062 1 97.56 88 ASN A N 1
ATOM 707 C CA . ASN A 1 88 ? 1.854 -24.406 -3.691 1 97.56 88 ASN A CA 1
ATOM 708 C C . ASN A 1 88 ? 3.342 -24.234 -3.979 1 97.56 88 ASN A C 1
ATOM 710 O O . ASN A 1 88 ? 4.184 -24.688 -3.205 1 97.56 88 ASN A O 1
ATOM 714 N N . ALA A 1 89 ? 3.646 -23.641 -5.086 1 98.31 89 ALA A N 1
ATOM 715 C CA . ALA A 1 89 ? 5.035 -23.406 -5.477 1 98.31 89 ALA A CA 1
ATOM 716 C C . ALA A 1 89 ? 5.711 -22.422 -4.527 1 98.31 89 ALA A C 1
ATOM 718 O O . ALA A 1 89 ? 6.918 -22.516 -4.289 1 98.31 89 ALA A O 1
ATOM 719 N N . MET A 1 90 ? 4.961 -21.516 -3.934 1 98.25 90 MET A N 1
ATOM 720 C CA . MET A 1 90 ? 5.516 -20.453 -3.088 1 98.25 90 MET A CA 1
ATOM 721 C C . MET A 1 90 ? 5.652 -20.938 -1.646 1 98.25 90 MET A C 1
ATOM 723 O O . MET A 1 90 ? 6.531 -20.469 -0.917 1 98.25 90 MET A O 1
ATOM 727 N N . ASP A 1 91 ? 4.906 -21.859 -1.241 1 98.12 91 ASP A N 1
ATOM 728 C CA . ASP A 1 91 ? 4.781 -22.266 0.154 1 98.12 91 ASP A CA 1
ATOM 729 C C . ASP A 1 91 ? 6.137 -22.641 0.744 1 98.12 91 ASP A C 1
ATOM 731 O O . ASP A 1 91 ? 6.5 -22.172 1.826 1 98.12 91 ASP A O 1
ATOM 735 N N . PRO A 1 92 ? 6.969 -23.406 0.046 1 98.62 92 PRO A N 1
ATOM 736 C CA . PRO A 1 92 ? 8.258 -23.797 0.623 1 98.62 92 PRO A CA 1
ATOM 737 C C . PRO A 1 92 ? 9.227 -22.641 0.77 1 98.62 92 PRO A C 1
ATOM 739 O O . PRO A 1 92 ? 10.258 -22.766 1.435 1 98.62 92 PRO A O 1
ATOM 742 N N . LEU A 1 93 ? 8.961 -21.562 0.139 1 98.81 93 LEU A N 1
ATOM 743 C CA . LEU A 1 93 ? 9.852 -20.406 0.162 1 98.81 93 LEU A CA 1
ATOM 744 C C . LEU A 1 93 ? 9.578 -19.531 1.38 1 98.81 93 LEU A C 1
ATOM 746 O O . LEU A 1 93 ? 10.391 -18.672 1.721 1 98.81 93 LEU A O 1
ATOM 750 N N . LEU A 1 94 ? 8.414 -19.703 1.995 1 98.75 94 LEU A N 1
ATOM 751 C CA . LEU A 1 94 ? 7.957 -18.875 3.104 1 98.75 94 LEU A CA 1
ATOM 752 C C . LEU A 1 94 ? 8.547 -19.359 4.422 1 98.75 94 LEU A C 1
ATOM 754 O O . LEU A 1 94 ? 8.469 -20.547 4.75 1 98.75 94 LEU A O 1
ATOM 758 N N . ALA A 1 95 ? 9.125 -18.438 5.18 1 98.75 95 ALA A N 1
ATOM 759 C CA . ALA A 1 95 ? 9.672 -18.766 6.492 1 98.75 95 ALA A CA 1
ATOM 760 C C . ALA A 1 95 ? 8.578 -18.812 7.551 1 98.75 95 ALA A C 1
ATOM 762 O O . ALA A 1 95 ? 8.773 -19.359 8.633 1 98.75 95 ALA A O 1
ATOM 763 N N . GLU A 1 96 ? 7.457 -18.234 7.363 1 98.25 96 GLU A N 1
ATOM 764 C CA . GLU A 1 96 ? 6.25 -18.203 8.18 1 98.25 96 GLU A CA 1
ATOM 765 C C . GLU A 1 96 ? 5.012 -17.969 7.328 1 98.25 96 GLU A C 1
ATOM 767 O O . GLU A 1 96 ? 5.117 -17.578 6.16 1 98.25 96 GLU A O 1
ATOM 772 N N . LYS A 1 97 ? 3.867 -18.25 7.918 1 97.5 97 LYS A N 1
ATOM 773 C CA . LYS A 1 97 ? 2.617 -17.969 7.223 1 97.5 97 LYS A CA 1
ATOM 774 C C . LYS A 1 97 ? 2.508 -16.484 6.887 1 97.5 97 LYS A C 1
ATOM 776 O O . LYS A 1 97 ? 2.84 -15.625 7.711 1 97.5 97 LYS A O 1
ATOM 781 N N . ARG A 1 98 ? 2.062 -16.141 5.676 1 97.44 98 ARG A N 1
ATOM 782 C CA . ARG A 1 98 ? 1.844 -14.75 5.301 1 97.44 98 ARG A CA 1
ATOM 783 C C . ARG A 1 98 ? 0.786 -14.109 6.188 1 97.44 98 ARG A C 1
ATOM 785 O O . ARG A 1 98 ? -0.189 -14.758 6.574 1 97.44 98 ARG A O 1
ATOM 792 N N . SER A 1 99 ? 1.023 -12.898 6.473 1 97.62 99 SER A N 1
ATOM 793 C CA . SER A 1 99 ? -0.005 -12.094 7.121 1 97.62 99 SER A CA 1
ATOM 794 C C . SER A 1 99 ? -0.786 -11.273 6.102 1 97.62 99 SER A C 1
ATOM 796 O O . SER A 1 99 ? -0.198 -10.664 5.203 1 97.62 99 SER A O 1
ATOM 798 N N . VAL A 1 100 ? -2.139 -11.242 6.242 1 97.56 100 VAL A N 1
ATOM 799 C CA . VAL A 1 100 ? -3.002 -10.531 5.305 1 97.56 100 VAL A CA 1
ATOM 800 C C . VAL A 1 100 ? -3.908 -9.57 6.062 1 97.56 100 VAL A C 1
ATOM 802 O O . VAL A 1 100 ? -4.57 -9.953 7.027 1 97.56 100 VAL A O 1
ATOM 805 N N . GLU A 1 101 ? -3.922 -8.367 5.672 1 98.06 101 GLU A N 1
ATOM 806 C CA . GLU A 1 101 ? -4.871 -7.375 6.164 1 98.06 101 GLU A CA 1
ATOM 807 C C . GLU A 1 101 ? -5.82 -6.914 5.059 1 98.06 101 GLU A C 1
ATOM 809 O O . GLU A 1 101 ? -5.387 -6.633 3.941 1 98.06 101 GLU A O 1
ATOM 814 N N . PHE A 1 102 ? -7.062 -6.855 5.406 1 98.31 102 PHE A N 1
ATOM 815 C CA . PHE A 1 102 ? -8.078 -6.336 4.496 1 98.31 102 PHE A CA 1
ATOM 816 C C . PHE A 1 102 ? -8.375 -4.871 4.797 1 98.31 102 PHE A C 1
ATOM 818 O O . PHE A 1 102 ? -8.625 -4.508 5.949 1 98.31 102 PHE A O 1
ATOM 825 N N . LEU A 1 103 ? -8.297 -4.113 3.748 1 98.31 103 LEU A N 1
ATOM 826 C CA . LEU A 1 103 ? -8.398 -2.666 3.891 1 98.31 103 LEU A CA 1
ATOM 827 C C . LEU A 1 103 ? -9.422 -2.096 2.914 1 98.31 103 LEU A C 1
ATOM 829 O O . LEU A 1 103 ? -9.75 -2.73 1.908 1 98.31 103 LEU A O 1
ATOM 833 N N . ARG A 1 104 ? -9.883 -0.905 3.242 1 96.19 104 ARG A N 1
ATOM 834 C CA . ARG A 1 104 ? -10.75 -0.134 2.359 1 96.19 104 ARG A CA 1
ATOM 835 C C . ARG A 1 104 ? -10.203 1.272 2.143 1 96.19 104 ARG A C 1
ATOM 837 O O . ARG A 1 104 ? -9.969 2.01 3.105 1 96.19 104 ARG A O 1
ATOM 844 N N . SER A 1 105 ? -10.055 1.533 0.902 1 96.06 105 SER A N 1
ATOM 845 C CA . SER A 1 105 ? -9.539 2.857 0.564 1 96.06 105 SER A CA 1
ATOM 846 C C . SER A 1 105 ? -10.578 3.939 0.848 1 96.06 105 SER A C 1
ATOM 848 O O . SER A 1 105 ? -11.766 3.754 0.576 1 96.06 105 SER A O 1
ATOM 850 N N . PHE A 1 106 ? -10.109 5.074 1.387 1 95.31 106 PHE A N 1
ATOM 851 C CA . PHE A 1 106 ? -11.016 6.199 1.571 1 95.31 106 PHE A CA 1
ATOM 852 C C . PHE A 1 106 ? -11.297 6.898 0.244 1 95.31 106 PHE A C 1
ATOM 854 O O . PHE A 1 106 ? -12.336 7.539 0.078 1 95.31 106 PHE A O 1
ATOM 861 N N . GLY A 1 107 ? -10.352 6.801 -0.673 1 93.56 107 GLY A N 1
ATOM 862 C CA . GLY A 1 107 ? -10.516 7.445 -1.965 1 93.56 107 GLY A CA 1
ATOM 863 C C . GLY A 1 107 ? -10.547 8.961 -1.876 1 93.56 107 GLY A C 1
ATOM 864 O O . GLY A 1 107 ? -10.078 9.539 -0.892 1 93.56 107 GLY A O 1
ATOM 865 N N . GLY A 1 108 ? -10.906 9.547 -3.049 1 92.62 108 GLY A N 1
ATOM 866 C CA . GLY A 1 108 ? -11.039 10.992 -3.062 1 92.62 108 GLY A CA 1
ATOM 867 C C . GLY A 1 108 ? -9.742 11.719 -2.768 1 92.62 108 GLY A C 1
ATOM 868 O O . GLY A 1 108 ? -8.703 11.398 -3.354 1 92.62 108 GLY A O 1
ATOM 869 N N . PRO A 1 109 ? -9.789 12.719 -1.867 1 95.25 109 PRO A N 1
ATOM 870 C CA . PRO A 1 109 ? -8.578 13.492 -1.573 1 95.25 109 PRO A CA 1
ATOM 871 C C . PRO A 1 109 ? -7.547 12.695 -0.779 1 95.25 109 PRO A C 1
ATOM 873 O O . PRO A 1 109 ? -6.422 13.164 -0.58 1 95.25 109 PRO A O 1
ATOM 876 N N . TRP A 1 110 ? -7.887 11.516 -0.363 1 97.12 110 TRP A N 1
ATOM 877 C CA . TRP A 1 110 ? -7.008 10.727 0.493 1 97.12 110 TRP A CA 1
ATOM 878 C C . TRP A 1 110 ? -6.309 9.625 -0.306 1 97.12 110 TRP A C 1
ATOM 880 O O . TRP A 1 110 ? -5.672 8.742 0.269 1 97.12 110 TRP A O 1
ATOM 890 N N . ALA A 1 111 ? -6.523 9.641 -1.606 1 95.88 111 ALA A N 1
ATOM 891 C CA . ALA A 1 111 ? -5.836 8.781 -2.568 1 95.88 111 ALA A CA 1
ATOM 892 C C . ALA A 1 111 ? -5.434 9.562 -3.814 1 95.88 111 ALA A C 1
ATOM 894 O O 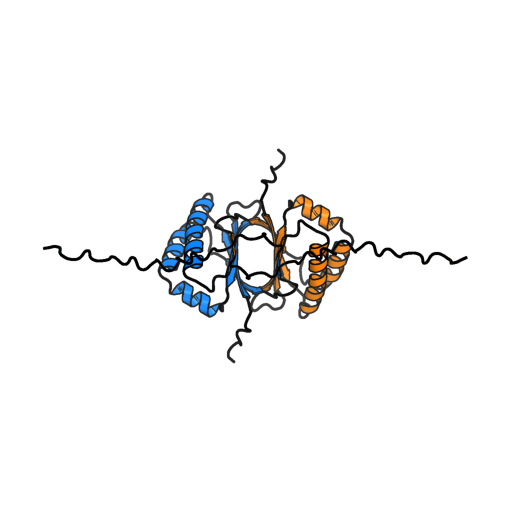. ALA A 1 111 ? -6.25 9.766 -4.719 1 95.88 111 ALA A O 1
ATOM 895 N N . ARG A 1 112 ? -4.191 9.945 -3.826 1 94.38 112 ARG A N 1
ATOM 896 C CA . ARG A 1 112 ? -3.703 10.812 -4.898 1 94.38 112 ARG A CA 1
ATOM 897 C C . ARG A 1 112 ? -2.412 10.266 -5.496 1 94.38 112 ARG A C 1
ATOM 899 O O . ARG A 1 112 ? -1.532 9.797 -4.766 1 94.38 112 ARG A O 1
ATOM 906 N N . THR A 1 113 ? -2.359 10.336 -6.785 1 95.31 113 THR A N 1
ATOM 907 C CA . THR A 1 113 ? -1.191 9.836 -7.504 1 95.31 113 THR A CA 1
ATOM 908 C C . THR A 1 113 ? -0.761 10.82 -8.586 1 95.31 113 THR A C 1
ATOM 910 O O . THR A 1 113 ? -1.596 11.328 -9.336 1 95.31 113 THR A O 1
ATOM 913 N N . ARG A 1 114 ? 0.51 11.094 -8.625 1 93.38 114 ARG A N 1
ATOM 914 C CA . ARG A 1 114 ? 1.029 11.852 -9.758 1 93.38 114 ARG A CA 1
ATOM 915 C C . ARG A 1 114 ? 1.084 10.992 -11.016 1 93.38 114 ARG A C 1
ATOM 917 O O . ARG A 1 114 ? 1.421 9.805 -10.945 1 93.38 114 ARG A O 1
ATOM 924 N N . ASP A 1 115 ? 0.866 11.711 -12.07 1 87.62 115 ASP A N 1
ATOM 925 C CA . ASP A 1 115 ? 0.891 11.008 -13.352 1 87.62 115 ASP A CA 1
ATOM 926 C C . ASP A 1 115 ? 2.236 10.32 -13.57 1 87.62 115 ASP A C 1
ATOM 928 O O . ASP A 1 115 ? 3.289 10.891 -13.281 1 87.62 115 ASP A O 1
ATOM 932 N N . GLY A 1 116 ? 2.158 9.039 -14.07 1 85 116 GLY A N 1
ATOM 933 C CA . GLY A 1 116 ? 3.373 8.328 -14.445 1 85 116 GLY A CA 1
ATOM 934 C C . GLY A 1 116 ? 3.988 7.562 -13.289 1 85 116 GLY A C 1
ATOM 935 O O . GLY A 1 116 ? 5.02 6.906 -13.453 1 85 116 GLY A O 1
ATOM 936 N N . THR A 1 117 ? 3.371 7.602 -12.172 1 89.75 117 THR A N 1
ATOM 937 C CA . THR A 1 117 ? 3.943 6.945 -11 1 89.75 117 THR A CA 1
ATOM 938 C C . THR A 1 117 ? 3.928 5.43 -11.172 1 89.75 117 THR A C 1
ATOM 940 O O . THR A 1 117 ? 4.855 4.742 -10.742 1 89.75 117 THR A O 1
ATOM 943 N N . PHE A 1 118 ? 2.9 4.875 -11.781 1 87.75 118 PHE A N 1
ATOM 944 C CA . PHE A 1 118 ? 2.756 3.43 -11.883 1 87.75 118 PHE A CA 1
ATOM 945 C C . PHE A 1 118 ? 2.766 2.99 -13.344 1 87.75 118 PHE A C 1
ATOM 947 O O . PHE A 1 118 ? 2.273 3.705 -14.219 1 87.75 118 PHE A O 1
ATOM 954 N N . SER A 1 119 ? 3.287 1.762 -13.539 1 84.94 119 SER A N 1
ATOM 955 C CA . SER A 1 119 ? 3.205 1.148 -14.859 1 84.94 119 SER A CA 1
ATOM 956 C C . SER A 1 119 ? 1.817 0.571 -15.117 1 84.94 119 SER A C 1
ATOM 958 O O . SER A 1 119 ? 1.199 0.004 -14.211 1 84.94 119 SER A O 1
ATOM 960 N N . LYS A 1 120 ? 1.429 0.674 -16.328 1 86.12 120 LYS A N 1
ATOM 961 C CA . LYS A 1 120 ? 0.059 0.304 -16.688 1 86.12 120 LYS A CA 1
ATOM 962 C C . LYS A 1 120 ? -0.029 -1.167 -17.078 1 86.12 120 LYS A C 1
ATOM 964 O O . LYS A 1 120 ? 0.884 -1.701 -17.703 1 86.12 120 LYS A O 1
ATOM 969 N N . ILE A 1 121 ? -1.018 -1.771 -16.578 1 80.81 121 ILE A N 1
ATOM 970 C CA . ILE A 1 121 ? -1.407 -3.082 -17.078 1 80.81 121 ILE A CA 1
ATOM 971 C C . ILE A 1 121 ? -1.961 -2.943 -18.5 1 80.81 121 ILE A C 1
ATOM 973 O O . ILE A 1 121 ? -2.889 -2.166 -18.734 1 80.81 121 ILE A O 1
ATOM 977 N N . ARG A 1 122 ? -1.182 -3.365 -19.453 1 65.5 122 ARG A N 1
ATOM 978 C CA . ARG A 1 122 ? -1.63 -3.277 -20.844 1 65.5 122 ARG A CA 1
ATOM 979 C C . ARG A 1 122 ? -2.568 -4.426 -21.188 1 65.5 122 ARG A C 1
ATOM 981 O O . ARG A 1 122 ? -2.287 -5.582 -20.859 1 65.5 122 ARG A O 1
ATOM 988 N N . CYS A 1 123 ? -3.777 -4.113 -21.281 1 56.47 123 CYS A N 1
ATOM 989 C CA . CYS A 1 123 ? -4.699 -5.129 -21.781 1 56.47 123 CYS A CA 1
ATOM 990 C C . CYS A 1 123 ? -4.27 -5.645 -23.141 1 56.47 123 CYS A C 1
ATOM 992 O O . CYS A 1 123 ? -3.984 -4.855 -24.047 1 56.47 123 CYS A O 1
ATOM 994 N N . MET A 1 124 ? -3.602 -6.762 -23.188 1 45.41 124 MET A N 1
ATOM 995 C CA . MET A 1 124 ? -3.385 -7.316 -24.516 1 45.41 124 MET A CA 1
ATOM 996 C C . MET A 1 124 ? -4.699 -7.43 -25.281 1 45.41 124 MET A C 1
ATOM 998 O O . MET A 1 124 ? -5.516 -8.305 -25 1 45.41 124 MET A O 1
ATOM 1002 N N . LEU A 1 125 ? -5.363 -6.453 -25.469 1 42.91 125 LEU A N 1
ATOM 1003 C CA . LEU A 1 125 ? -6.406 -6.668 -26.469 1 42.91 125 LEU A CA 1
ATOM 1004 C C . LEU A 1 125 ? -5.832 -7.32 -27.734 1 42.91 125 LEU A C 1
ATOM 1006 O O . LEU A 1 125 ? -4.898 -6.789 -28.344 1 42.91 125 LEU A O 1
ATOM 1010 N N . THR A 1 126 ? -5.859 -8.594 -27.766 1 41.12 126 THR A N 1
ATOM 1011 C CA . THR A 1 126 ? -5.699 -9.227 -29.062 1 41.12 126 THR A CA 1
ATOM 1012 C C . THR A 1 126 ? -6.531 -8.508 -30.125 1 41.12 126 THR A C 1
ATOM 1014 O O . THR A 1 126 ? -7.738 -8.32 -29.953 1 41.12 126 THR A O 1
ATOM 1017 N N . PRO A 1 127 ? -6.023 -7.684 -30.938 1 39.78 127 PRO A N 1
ATOM 1018 C CA . PRO A 1 127 ? -6.859 -7.129 -32 1 39.78 127 PRO A CA 1
ATOM 1019 C C . PRO A 1 127 ? -7.68 -8.195 -32.719 1 39.78 127 PRO A C 1
ATOM 1021 O O . PRO A 1 127 ? -7.273 -9.359 -32.781 1 39.78 127 PRO A O 1
ATOM 1024 N N . PRO A 1 128 ? -9.008 -8.016 -32.812 1 40.62 128 PRO A N 1
ATOM 1025 C CA . PRO A 1 128 ? -9.711 -8.992 -33.656 1 40.62 128 PRO A CA 1
ATOM 1026 C C . PRO A 1 128 ? -8.914 -9.383 -34.906 1 40.62 128 PRO A C 1
ATOM 1028 O O . PRO A 1 128 ? -8.297 -8.523 -35.531 1 40.62 128 PRO A O 1
ATOM 1031 N N . GLY A 1 129 ? -8.242 -10.445 -34.875 1 33.5 129 GLY A N 1
ATOM 1032 C CA . GLY A 1 129 ? -7.637 -11.094 -36.031 1 33.5 129 GLY A CA 1
ATOM 1033 C C . GLY A 1 129 ? -8.461 -10.945 -37.312 1 33.5 129 GLY A C 1
ATOM 1034 O O . GLY A 1 129 ? -9.688 -11.047 -37.281 1 33.5 129 GLY A O 1
ATOM 1035 N N . GLU A 1 130 ? -8.016 -10.172 -38.312 1 39.38 130 GLU A N 1
ATOM 1036 C CA . GLU A 1 130 ? -8.438 -10.133 -39.719 1 39.38 130 GLU A CA 1
ATOM 1037 C C . GLU A 1 130 ? -8.82 -11.523 -40.219 1 39.38 130 GLU A C 1
ATOM 1039 O O . GLU A 1 130 ? -8.164 -12.508 -39.875 1 39.38 130 GLU A O 1
ATOM 1044 N N . ALA A 1 131 ? -10.125 -11.641 -40.844 1 38.81 131 ALA A N 1
ATOM 1045 C CA . ALA A 1 131 ? -10.766 -12.719 -41.594 1 38.81 131 ALA A CA 1
ATOM 1046 C C . ALA A 1 131 ? -9.812 -13.312 -42.625 1 38.81 131 ALA A C 1
ATOM 1048 O O . ALA A 1 131 ? -9.406 -12.633 -43.562 1 38.81 131 ALA A O 1
ATOM 1049 N N . SER A 1 132 ? -8.703 -13.945 -42.062 1 29.98 132 SER A N 1
ATOM 1050 C CA . SER A 1 132 ? -7.953 -14.641 -43.094 1 29.98 132 SER A CA 1
ATOM 1051 C C . SER A 1 132 ? -8.883 -15.391 -44.031 1 29.98 132 SER A C 1
ATOM 1053 O O . SER A 1 132 ? -9.508 -16.375 -43.656 1 29.98 132 SER A O 1
ATOM 1055 N N . LEU A 1 133 ? -9.5 -14.602 -44.875 1 36.16 133 LEU A N 1
ATOM 1056 C CA . LEU A 1 133 ? -10.203 -15.133 -46.031 1 36.16 133 LEU A CA 1
ATOM 1057 C C . LEU A 1 133 ? -9.375 -16.219 -46.75 1 36.16 133 LEU A C 1
ATOM 1059 O O . LEU A 1 133 ? -8.398 -15.906 -47.406 1 36.16 133 LEU A O 1
ATOM 1063 N N . LEU A 1 134 ? -9.016 -17.156 -46 1 33.34 134 LEU A N 1
ATOM 1064 C CA . LEU A 1 134 ? -8.461 -18.312 -46.688 1 33.34 134 LEU A CA 1
ATOM 1065 C C . LEU A 1 134 ? -9.32 -18.672 -47.906 1 33.34 134 LEU A C 1
ATOM 1067 O O . LEU A 1 134 ? -10.445 -19.156 -47.75 1 33.34 134 LEU A O 1
ATOM 1071 N N . SER A 1 135 ? -9.289 -17.688 -48.812 1 35.16 135 SER A N 1
ATOM 1072 C CA . SER A 1 135 ? -9.789 -18 -50.156 1 35.16 135 SER A CA 1
ATOM 1073 C C . SER A 1 135 ? -9.273 -19.359 -50.656 1 35.16 135 SER A C 1
ATOM 1075 O O . SER A 1 135 ? -8.062 -19.578 -50.719 1 35.16 135 SER A O 1
ATOM 1077 N N . LEU A 1 136 ? -9.977 -20.422 -50.312 1 36.16 136 LEU A N 1
ATOM 1078 C CA . LEU A 1 136 ? -9.859 -21.734 -50.906 1 36.16 136 LEU A CA 1
ATOM 1079 C C . LEU A 1 136 ? -9.688 -21.641 -52.406 1 36.16 136 LEU A C 1
ATOM 1081 O O . LEU A 1 136 ? -10.508 -21.016 -53.094 1 36.16 136 LEU A O 1
ATOM 1085 N N . PRO A 1 137 ? -8.391 -21.438 -52.812 1 38.12 137 PRO A N 1
ATOM 1086 C CA . PRO A 1 137 ? -8.195 -21.453 -54.25 1 38.12 137 PRO A CA 1
ATOM 1087 C C . PRO A 1 137 ? -9.023 -22.531 -54.969 1 38.12 137 PRO A C 1
ATOM 1089 O O . PRO A 1 137 ? -9.297 -23.578 -54.375 1 38.12 137 PRO A O 1
ATOM 1092 N N . GLY A 1 138 ? -10.039 -22.172 -55.688 1 34.84 138 GLY A N 1
ATOM 1093 C CA . GLY A 1 138 ? -10.82 -22.938 -56.656 1 34.84 138 GLY A CA 1
ATOM 1094 C C . GLY A 1 138 ? -10 -23.984 -57.375 1 34.84 138 GLY A C 1
ATOM 1095 O O . GLY A 1 138 ? -8.805 -23.797 -57.625 1 34.84 138 GLY A O 1
ATOM 1096 N N . ALA A 1 139 ? -10.344 -25.312 -57.25 1 36.38 139 ALA A N 1
ATOM 1097 C CA . ALA A 1 139 ? -10.07 -26.531 -58.031 1 36.38 139 ALA A CA 1
ATOM 1098 C C . ALA A 1 139 ? -9.984 -26.219 -59.531 1 36.38 139 ALA A C 1
ATOM 1100 O O . ALA A 1 139 ? -10.984 -25.828 -60.156 1 36.38 139 ALA A O 1
ATOM 1101 N N . TYR A 1 140 ? -8.906 -25.484 -59.938 1 31.11 140 TYR A N 1
ATOM 1102 C CA . TYR A 1 140 ? -8.688 -25.453 -61.375 1 31.11 140 TYR A CA 1
ATOM 1103 C C . TYR A 1 140 ? -8.922 -26.828 -62 1 31.11 140 TYR A C 1
ATOM 1105 O O . TYR A 1 140 ? -8.688 -27.844 -61.344 1 31.11 140 TYR A O 1
ATOM 1113 N N . SER A 1 141 ? -9.383 -26.844 -63.281 1 30.59 141 SER A N 1
ATOM 1114 C CA . SER A 1 141 ? -9.516 -27.828 -64.375 1 30.59 141 SER A CA 1
ATOM 1115 C C . SER A 1 141 ? -8.18 -28.516 -64.625 1 30.59 141 SER A C 1
ATOM 1117 O O . SER A 1 141 ? -7.129 -27.875 -64.625 1 30.59 141 SER A O 1
ATOM 1119 N N . MET B 1 1 ? 30.922 5.848 -0.537 1 22.66 1 MET B N 1
ATOM 1120 C CA . MET B 1 1 ? 30.141 5.125 -1.539 1 22.66 1 MET B CA 1
ATOM 1121 C C . MET B 1 1 ? 28.766 5.754 -1.715 1 22.66 1 MET B C 1
ATOM 1123 O O . MET B 1 1 ? 27.969 5.781 -0.776 1 22.66 1 MET B O 1
ATOM 1127 N N . SER B 1 2 ? 28.609 6.84 -2.314 1 30.27 2 SER B N 1
ATOM 1128 C CA . SER B 1 2 ? 27.406 7.586 -2.654 1 30.27 2 SER B CA 1
ATOM 1129 C C . SER B 1 2 ? 26.281 6.656 -3.09 1 30.27 2 SER B C 1
ATOM 1131 O O . SER B 1 2 ? 26.438 5.859 -4.016 1 30.27 2 SER B O 1
ATOM 1133 N N . THR B 1 3 ? 25.469 6.125 -2.193 1 35.91 3 THR B N 1
ATOM 1134 C CA . THR B 1 3 ? 24.406 5.207 -2.582 1 35.91 3 THR B CA 1
ATOM 1135 C C . THR B 1 3 ? 23.766 5.648 -3.896 1 35.91 3 THR B C 1
ATOM 1137 O O . THR B 1 3 ? 23.375 6.809 -4.047 1 35.91 3 THR B O 1
ATOM 1140 N N . THR B 1 4 ? 24.391 5.312 -4.926 1 34.38 4 THR B N 1
ATOM 1141 C CA . THR B 1 4 ? 23.906 5.508 -6.285 1 34.38 4 THR B CA 1
ATOM 1142 C C . THR B 1 4 ? 22.375 5.52 -6.305 1 34.38 4 THR B C 1
ATOM 1144 O O . THR B 1 4 ? 21.734 4.523 -5.969 1 34.38 4 THR B O 1
ATOM 1147 N N . GLN B 1 5 ? 21.766 6.613 -5.84 1 41.72 5 GLN B N 1
ATOM 1148 C CA . GLN B 1 5 ? 20.344 6.82 -6.109 1 41.72 5 GLN B CA 1
ATOM 1149 C C . GLN B 1 5 ? 19.938 6.191 -7.441 1 41.72 5 GLN B C 1
ATOM 1151 O O . GLN B 1 5 ? 20.484 6.535 -8.492 1 41.72 5 GLN B O 1
ATOM 1156 N N . GLU B 1 6 ? 20.016 4.898 -7.535 1 44.16 6 GLU B N 1
ATOM 1157 C CA . GLU B 1 6 ? 19.594 4.336 -8.82 1 44.16 6 GLU B CA 1
ATOM 1158 C C . GLU B 1 6 ? 18.391 5.09 -9.383 1 44.16 6 GLU B C 1
ATOM 1160 O O . GLU B 1 6 ? 17.391 5.273 -8.695 1 44.16 6 GLU B O 1
ATOM 1165 N N . LYS B 1 7 ? 18.609 6.02 -10.188 1 50.78 7 LYS B N 1
ATOM 1166 C CA . LYS B 1 7 ? 17.625 6.699 -11.016 1 50.78 7 LYS B CA 1
ATOM 1167 C C . LYS B 1 7 ? 16.422 5.801 -11.289 1 50.78 7 LYS B C 1
ATOM 1169 O O . LYS B 1 7 ? 16.578 4.637 -11.656 1 50.78 7 LYS B O 1
ATOM 1174 N N . GLY B 1 8 ? 15.258 6.109 -10.594 1 64.88 8 GLY B N 1
ATOM 1175 C CA . GLY B 1 8 ? 14.039 5.375 -10.875 1 64.88 8 GLY B CA 1
ATOM 1176 C C . GLY B 1 8 ? 13.508 4.613 -9.68 1 64.88 8 GLY B C 1
ATOM 1177 O O . GLY B 1 8 ? 12.445 3.994 -9.75 1 64.88 8 GLY B O 1
ATOM 1178 N N . GLN B 1 9 ? 14.406 4.707 -8.633 1 82.06 9 GLN B N 1
ATOM 1179 C CA . GLN B 1 9 ? 13.961 3.955 -7.465 1 82.06 9 GLN B CA 1
ATOM 1180 C C . GLN B 1 9 ? 12.828 4.68 -6.742 1 82.06 9 GLN B C 1
ATOM 1182 O O . GLN B 1 9 ? 12.898 5.895 -6.531 1 82.06 9 GLN B O 1
ATOM 1187 N N . ARG B 1 10 ? 11.844 3.955 -6.438 1 91.44 10 ARG B N 1
ATOM 1188 C CA . ARG B 1 10 ? 10.727 4.492 -5.664 1 91.44 10 ARG B CA 1
ATOM 1189 C C . ARG B 1 10 ? 10.867 4.148 -4.184 1 91.44 10 ARG B C 1
ATOM 1191 O O . ARG B 1 10 ? 11.047 2.979 -3.83 1 91.44 10 ARG B O 1
ATOM 1198 N N . TYR B 1 11 ? 10.906 5.227 -3.361 1 96.31 11 TYR B N 1
ATOM 1199 C CA . TYR B 1 11 ? 10.922 5.086 -1.909 1 96.31 11 TYR B CA 1
ATOM 1200 C C . TYR B 1 11 ? 9.508 5.102 -1.34 1 96.31 11 TYR B C 1
ATOM 1202 O O . TYR B 1 11 ? 8.742 6.035 -1.592 1 96.31 11 TYR B O 1
ATOM 1210 N N . SER B 1 12 ? 9.188 4.066 -0.604 1 98.06 12 SER B N 1
ATOM 1211 C CA . SER B 1 12 ? 7.824 3.918 -0.109 1 98.06 12 SER B CA 1
ATOM 1212 C C . SER B 1 12 ? 7.785 3.922 1.415 1 98.06 12 SER B C 1
ATOM 1214 O O . SER B 1 12 ? 8.688 3.391 2.066 1 98.06 12 SER B O 1
ATOM 1216 N N . VAL B 1 13 ? 6.777 4.551 1.914 1 98.5 13 VAL B N 1
ATOM 1217 C CA . VAL B 1 13 ? 6.551 4.617 3.355 1 98.5 13 VAL B CA 1
ATOM 1218 C C . VAL B 1 13 ? 5.18 4.031 3.691 1 98.5 13 VAL B C 1
ATOM 1220 O O . VAL B 1 13 ? 4.16 4.504 3.188 1 98.5 13 VAL B O 1
ATOM 1223 N N . LEU B 1 14 ? 5.184 2.984 4.461 1 98.81 14 LEU B N 1
ATOM 1224 C CA . LEU B 1 14 ? 3.949 2.412 4.988 1 98.81 14 LEU B CA 1
ATOM 1225 C C . LEU B 1 14 ? 3.732 2.834 6.438 1 98.81 14 LEU B C 1
ATOM 1227 O O . LEU B 1 14 ? 4.559 2.545 7.305 1 98.81 14 LEU B O 1
ATOM 1231 N N . VAL B 1 15 ? 2.578 3.494 6.688 1 98.69 15 VAL B N 1
ATOM 1232 C CA . VAL B 1 15 ? 2.279 4.027 8.016 1 98.69 15 VAL B CA 1
ATOM 1233 C C . VAL B 1 15 ? 1.101 3.271 8.625 1 98.69 15 VAL B C 1
ATOM 1235 O O . VAL B 1 15 ? 0.103 3.014 7.945 1 98.69 15 VAL B O 1
ATOM 1238 N N . SER B 1 16 ? 1.206 2.863 9.812 1 98.75 16 SER B N 1
ATOM 1239 C CA . SER B 1 16 ? 0.12 2.328 10.625 1 98.75 16 SER B CA 1
ATOM 1240 C C . SER B 1 16 ? -0.291 3.311 11.719 1 98.75 16 SER B C 1
ATOM 1242 O O . SER B 1 16 ? 0.545 3.752 12.508 1 98.75 16 SER B O 1
ATOM 1244 N N . CYS B 1 17 ? -1.537 3.582 11.719 1 98.62 17 CYS B N 1
ATOM 1245 C CA . CYS B 1 17 ? -2.068 4.602 12.617 1 98.62 17 CYS B CA 1
ATOM 1246 C C . CYS B 1 17 ? -3.289 4.086 13.367 1 98.62 17 CYS B C 1
ATOM 1248 O O . CYS B 1 17 ? -4.203 3.525 12.766 1 98.62 17 CYS B O 1
ATOM 1250 N N . THR B 1 18 ? -3.25 4.211 14.688 1 98.88 18 THR B N 1
ATOM 1251 C CA . THR B 1 18 ? -4.41 3.924 15.523 1 98.88 18 THR B CA 1
ATOM 1252 C C . THR B 1 18 ? -4.938 5.203 16.172 1 98.88 18 THR B C 1
ATOM 1254 O O . THR B 1 18 ? -4.203 5.887 16.891 1 98.88 18 THR B O 1
ATOM 1257 N N . LEU B 1 19 ? -6.156 5.508 15.953 1 98.88 19 LEU B N 1
ATOM 1258 C CA . LEU B 1 19 ? -6.781 6.727 16.453 1 98.88 19 LEU B CA 1
ATOM 1259 C C . LEU B 1 19 ? -7.648 6.438 17.672 1 98.88 19 LEU B C 1
ATOM 1261 O O . LEU B 1 19 ? -8.086 5.301 17.875 1 98.88 19 LEU B O 1
ATOM 1265 N N . HIS B 1 20 ? -7.852 7.492 18.484 1 98.75 20 HIS B N 1
ATOM 1266 C CA .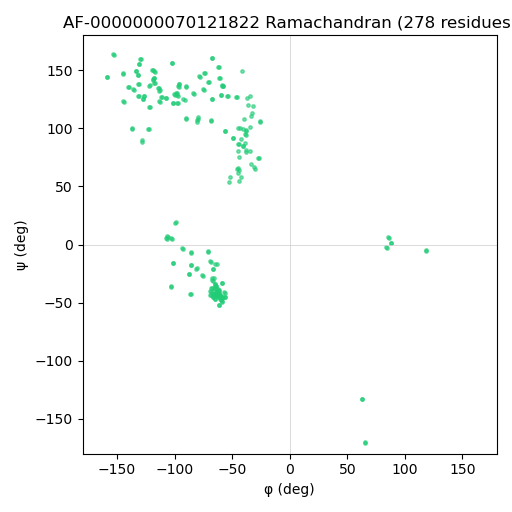 HIS B 1 20 ? -8.883 7.398 19.5 1 98.75 20 HIS B CA 1
ATOM 1267 C C . HIS B 1 20 ? -10.266 7.199 18.875 1 98.75 20 HIS B C 1
ATOM 1269 O O . HIS B 1 20 ? -10.492 7.574 17.734 1 98.75 20 HIS B O 1
ATOM 1275 N N . ASP B 1 21 ? -11.102 6.555 19.703 1 97.88 21 ASP B N 1
ATOM 1276 C CA . ASP B 1 21 ? -12.469 6.336 19.219 1 97.88 21 ASP B CA 1
ATOM 1277 C C . ASP B 1 21 ? -13.109 7.652 18.781 1 97.88 21 ASP B C 1
ATOM 1279 O O . ASP B 1 21 ? -13.016 8.656 19.484 1 97.88 21 ASP B O 1
ATOM 1283 N N . GLY B 1 22 ? -13.656 7.66 17.531 1 97.38 22 GLY B N 1
ATOM 1284 C CA . GLY B 1 22 ? -14.414 8.797 17.047 1 97.38 22 GLY B CA 1
ATOM 1285 C C . GLY B 1 22 ? -13.547 9.875 16.422 1 97.38 22 GLY B C 1
ATOM 1286 O O . GLY B 1 22 ? -14.055 10.922 16.016 1 97.38 22 GLY B O 1
ATOM 1287 N N . LYS B 1 23 ? -12.273 9.656 16.266 1 98.62 23 LYS B N 1
ATOM 1288 C CA . LYS B 1 23 ? -11.383 10.742 15.859 1 98.62 23 LYS B CA 1
ATOM 1289 C C . LYS B 1 23 ? -10.953 10.578 14.406 1 98.62 23 LYS B C 1
ATOM 1291 O O . LYS B 1 23 ? -10.195 11.391 13.883 1 98.62 23 LYS B O 1
ATOM 1296 N N . THR B 1 24 ? -11.523 9.641 13.734 1 98.19 24 THR B N 1
ATOM 1297 C CA . THR B 1 24 ? -11.094 9.344 12.375 1 98.19 24 THR B CA 1
ATOM 1298 C C . THR B 1 24 ? -11.43 10.508 11.438 1 98.19 24 THR B C 1
ATOM 1300 O O . THR B 1 24 ? -10.578 10.945 10.656 1 98.19 24 THR B O 1
ATOM 1303 N N . ASP B 1 25 ? -12.602 11.062 11.508 1 98.06 25 ASP B N 1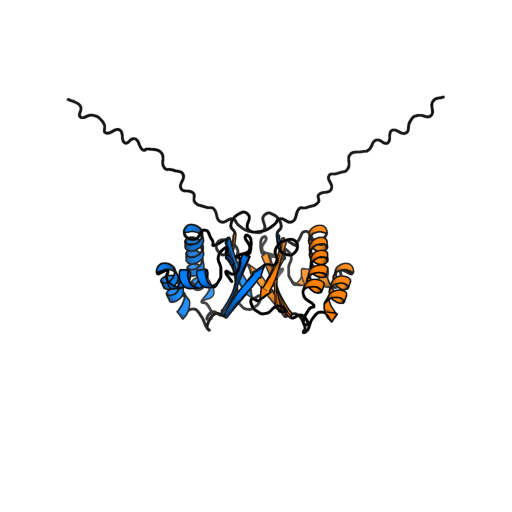
ATOM 1304 C CA . ASP B 1 25 ? -13 12.156 10.625 1 98.06 25 ASP B CA 1
ATOM 1305 C C . ASP B 1 25 ? -12.102 13.375 10.82 1 98.06 25 ASP B C 1
ATOM 1307 O O . ASP B 1 25 ? -11.711 14.031 9.852 1 98.06 25 ASP B O 1
ATOM 1311 N N . GLU B 1 26 ? -11.883 13.672 12.008 1 98.69 26 GLU B N 1
ATOM 1312 C CA . GLU B 1 26 ? -11.008 14.805 12.312 1 98.69 26 GLU B CA 1
ATOM 1313 C C . GLU B 1 26 ? -9.602 14.578 11.766 1 98.69 26 GLU B C 1
ATOM 1315 O O . GLU B 1 26 ? -9.008 15.484 11.18 1 98.69 26 GLU B O 1
ATOM 1320 N N . TYR B 1 27 ? -9.094 13.406 11.961 1 98.81 27 TYR B N 1
ATOM 1321 C CA . TYR B 1 27 ? -7.777 13.047 11.445 1 98.81 27 TYR B CA 1
ATOM 1322 C C . TYR B 1 27 ? -7.738 13.188 9.922 1 98.81 27 TYR B C 1
ATOM 1324 O O . TYR B 1 27 ? -6.809 13.773 9.367 1 98.81 27 TYR B O 1
ATOM 1332 N N . LEU B 1 28 ? -8.742 12.688 9.273 1 98.62 28 LEU B N 1
ATOM 1333 C CA . LEU B 1 28 ? -8.82 12.719 7.82 1 98.62 28 LEU B CA 1
ATOM 1334 C C . LEU B 1 28 ? -8.922 14.148 7.305 1 98.62 28 LEU B C 1
ATOM 1336 O O . LEU B 1 28 ? -8.383 14.469 6.242 1 98.62 28 LEU B O 1
ATOM 1340 N N . ALA B 1 29 ? -9.57 14.969 8.031 1 98.75 29 ALA B N 1
ATOM 1341 C CA . ALA B 1 29 ? -9.664 16.375 7.637 1 98.75 29 ALA B CA 1
ATOM 1342 C C . ALA B 1 29 ? -8.289 17.031 7.641 1 98.75 29 ALA B C 1
ATOM 1344 O O . ALA B 1 29 ? -7.969 17.812 6.738 1 98.75 29 ALA B O 1
ATOM 1345 N N . ILE B 1 30 ? -7.52 16.75 8.609 1 98.81 30 ILE B N 1
ATOM 1346 C CA . ILE B 1 30 ? -6.164 17.297 8.664 1 98.81 30 ILE B CA 1
ATOM 1347 C C . ILE B 1 30 ? -5.324 16.703 7.531 1 98.81 30 ILE B C 1
ATOM 1349 O O . ILE B 1 30 ? -4.602 17.422 6.848 1 98.81 30 ILE B O 1
ATOM 1353 N N . MET B 1 31 ? -5.477 15.406 7.305 1 98.62 31 MET B N 1
ATOM 1354 C CA . MET B 1 31 ? -4.699 14.734 6.266 1 98.62 31 MET B CA 1
ATOM 1355 C C . MET B 1 31 ? -5.043 15.289 4.887 1 98.62 31 MET B C 1
ATOM 1357 O O . MET B 1 31 ? -4.18 15.359 4.012 1 98.62 31 MET B O 1
ATOM 1361 N N . GLU B 1 32 ? -6.289 15.633 4.711 1 98.44 32 GLU B N 1
ATOM 1362 C CA . GLU B 1 32 ? -6.652 16.266 3.451 1 98.44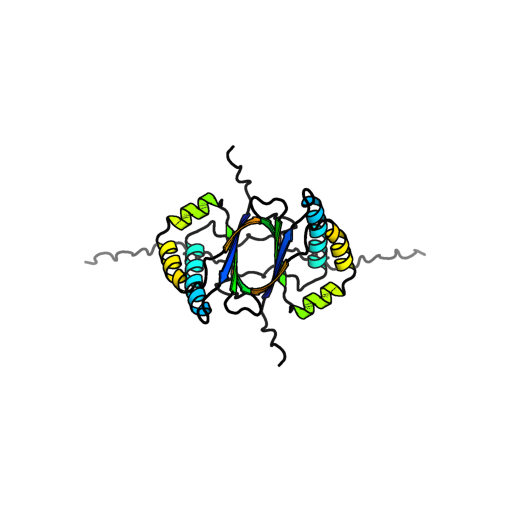 32 GLU B CA 1
ATOM 1363 C C . GLU B 1 32 ? -5.816 17.531 3.209 1 98.44 32 GLU B C 1
ATOM 1365 O O . GLU B 1 32 ? -5.344 17.75 2.094 1 98.44 32 GLU B O 1
ATOM 1370 N N . LYS B 1 33 ? -5.574 18.312 4.176 1 98.44 33 LYS B N 1
ATOM 1371 C CA . LYS B 1 33 ? -4.758 19.516 4.074 1 98.44 33 LYS B CA 1
ATOM 1372 C C . LYS B 1 33 ? -3.289 19.172 3.844 1 98.44 33 LYS B C 1
ATOM 1374 O O . LYS B 1 33 ? -2.604 19.844 3.07 1 98.44 33 LYS B O 1
ATOM 1379 N N . VAL B 1 34 ? -2.83 18.141 4.531 1 98.19 34 VAL B N 1
ATOM 1380 C CA . VAL B 1 34 ? -1.454 17.688 4.359 1 98.19 34 VAL B CA 1
ATOM 1381 C C . VAL B 1 34 ? -1.222 17.266 2.908 1 98.19 34 VAL B C 1
ATOM 1383 O O . VAL B 1 34 ? -0.245 17.688 2.285 1 98.19 34 VAL B O 1
ATOM 1386 N N . ILE B 1 35 ? -2.123 16.5 2.408 1 97.81 35 ILE B N 1
ATOM 1387 C CA . ILE B 1 35 ? -1.998 15.969 1.055 1 97.81 35 ILE B CA 1
ATOM 1388 C C . ILE B 1 35 ? -2.053 17.109 0.048 1 97.81 35 ILE B C 1
ATOM 1390 O O . ILE B 1 35 ? -1.264 17.156 -0.899 1 97.81 35 ILE B O 1
ATOM 1394 N N . ALA B 1 36 ? -2.953 18.031 0.239 1 96.94 36 ALA B N 1
ATOM 1395 C CA . ALA B 1 36 ? -3.031 19.203 -0.637 1 96.94 36 ALA B CA 1
ATOM 1396 C C . ALA B 1 36 ? -1.725 19.984 -0.623 1 96.94 36 ALA B C 1
ATOM 1398 O O . ALA B 1 36 ? -1.217 20.375 -1.676 1 96.94 36 ALA B O 1
ATOM 1399 N N . TYR B 1 37 ? -1.225 20.203 0.506 1 97.31 37 TYR B N 1
ATOM 1400 C CA . TYR B 1 37 ? 0.015 20.953 0.67 1 97.31 37 TYR B CA 1
ATOM 1401 C C . TYR B 1 37 ? 1.174 20.266 -0.026 1 97.31 37 TYR B C 1
ATOM 1403 O O . TYR B 1 37 ? 1.905 20.875 -0.804 1 97.31 37 TYR B O 1
ATOM 1411 N N . LEU B 1 38 ? 1.374 18.953 0.265 1 97.06 38 LEU B N 1
ATOM 1412 C CA . LEU B 1 38 ? 2.469 18.188 -0.319 1 97.06 38 LEU B CA 1
ATOM 1413 C C . LEU B 1 38 ? 2.326 18.109 -1.835 1 97.06 38 LEU B C 1
ATOM 1415 O O . LEU B 1 38 ? 3.318 18.188 -2.562 1 97.06 38 LEU B O 1
ATOM 1419 N N . SER B 1 39 ? 1.083 17.906 -2.211 1 95.75 39 SER B N 1
ATOM 1420 C CA . SER B 1 39 ? 0.828 17.812 -3.645 1 95.75 39 SER B CA 1
ATOM 1421 C C . SER B 1 39 ? 1.266 19.094 -4.359 1 95.75 39 SER B C 1
ATOM 1423 O O . SER B 1 39 ? 1.732 19.047 -5.496 1 95.75 39 SER B O 1
ATOM 1425 N N . LYS B 1 40 ? 1.138 20.172 -3.717 1 95 40 LYS B N 1
ATOM 1426 C CA . LYS B 1 40 ? 1.46 21.469 -4.305 1 95 40 LYS B CA 1
ATOM 1427 C C . LYS B 1 40 ? 2.943 21.797 -4.145 1 95 40 LYS B C 1
ATOM 1429 O O . LYS B 1 40 ? 3.6 22.203 -5.102 1 95 40 LYS B O 1
ATOM 1434 N N . GLU B 1 41 ? 3.516 21.547 -3.039 1 95.25 41 GLU B N 1
ATOM 1435 C CA . GLU B 1 41 ? 4.801 22.125 -2.662 1 95.25 41 GLU B CA 1
ATOM 1436 C C . GLU B 1 41 ? 5.938 21.125 -2.865 1 95.25 41 GLU B C 1
ATOM 1438 O O . GLU B 1 41 ? 7.109 21.5 -2.877 1 95.25 41 GLU B O 1
ATOM 1443 N N . GLU B 1 42 ? 5.602 19.859 -3.016 1 94.81 42 GLU B N 1
ATOM 1444 C CA . GLU B 1 42 ? 6.625 18.828 -3.006 1 94.81 42 GLU B CA 1
ATOM 1445 C C . GLU B 1 42 ? 6.586 18 -4.289 1 94.81 42 GLU B C 1
ATOM 1447 O O . GLU B 1 42 ? 5.879 16.984 -4.359 1 94.81 42 GLU B O 1
ATOM 1452 N N . PRO B 1 43 ? 7.469 18.297 -5.227 1 93.88 43 PRO B N 1
ATOM 1453 C CA . PRO B 1 43 ? 7.457 17.562 -6.492 1 93.88 43 PRO B CA 1
ATOM 1454 C C . PRO B 1 43 ? 7.848 16.094 -6.324 1 93.88 43 PRO B C 1
ATOM 1456 O O . PRO B 1 43 ? 7.461 15.25 -7.137 1 93.88 43 PRO B O 1
ATOM 1459 N N . ASP B 1 44 ? 8.516 15.734 -5.277 1 95.12 44 ASP B N 1
ATOM 1460 C CA . ASP B 1 44 ? 8.969 14.367 -5.055 1 95.12 44 ASP B CA 1
ATOM 1461 C C . ASP B 1 44 ? 7.883 13.523 -4.398 1 95.12 44 ASP B C 1
ATOM 1463 O O . ASP B 1 44 ? 8.039 12.312 -4.246 1 95.12 44 ASP B O 1
ATOM 1467 N N . PHE B 1 45 ? 6.805 14.188 -4.02 1 96.19 45 PHE B N 1
ATOM 1468 C CA . PHE B 1 45 ? 5.648 13.469 -3.488 1 96.19 45 PHE B CA 1
ATOM 1469 C C . PHE B 1 45 ? 4.824 12.867 -4.617 1 96.19 45 PHE B C 1
ATOM 1471 O O . PHE B 1 45 ? 4.078 13.57 -5.297 1 96.19 45 PHE B O 1
ATOM 1478 N N . LEU B 1 46 ? 4.844 11.523 -4.762 1 96.06 46 LEU B N 1
ATOM 1479 C CA . LEU B 1 46 ? 4.359 10.883 -5.98 1 96.06 46 LEU B CA 1
ATOM 1480 C C . LEU B 1 46 ? 2.979 10.273 -5.758 1 96.06 46 LEU B C 1
ATOM 1482 O O . LEU B 1 46 ? 2.162 10.219 -6.68 1 96.06 46 LEU B O 1
ATOM 1486 N N . HIS B 1 47 ? 2.77 9.75 -4.582 1 96.81 47 HIS B N 1
ATOM 1487 C CA . HIS B 1 47 ? 1.556 8.977 -4.344 1 96.81 47 HIS B CA 1
ATOM 1488 C C . HIS B 1 47 ? 1.234 8.898 -2.855 1 96.81 47 HIS B C 1
ATOM 1490 O O . HIS B 1 47 ? 2.139 8.773 -2.027 1 96.81 47 HIS B O 1
ATOM 1496 N N . ILE B 1 48 ? -0.054 8.922 -2.52 1 98.12 48 ILE B N 1
ATOM 1497 C CA . ILE B 1 48 ? -0.531 8.508 -1.206 1 98.12 48 ILE B CA 1
ATOM 1498 C C . ILE B 1 48 ? -1.892 7.828 -1.343 1 98.12 48 ILE B C 1
ATOM 1500 O O . ILE B 1 48 ? -2.711 8.227 -2.176 1 98.12 48 ILE B O 1
ATOM 1504 N N . GLU B 1 49 ? -2.104 6.887 -0.495 1 97.94 49 GLU B N 1
ATOM 1505 C CA . GLU B 1 49 ? -3.43 6.309 -0.304 1 97.94 49 GLU B CA 1
ATOM 1506 C C . GLU B 1 49 ? -3.672 5.953 1.16 1 97.94 49 GLU B C 1
ATOM 1508 O O . GLU B 1 49 ? -2.912 5.18 1.749 1 97.94 49 GLU B O 1
ATOM 1513 N N . ILE B 1 50 ? -4.754 6.547 1.729 1 98.44 50 ILE B N 1
ATOM 1514 C CA . ILE B 1 50 ? -5.16 6.25 3.098 1 98.44 50 ILE B CA 1
ATOM 1515 C C . ILE B 1 50 ? -6.289 5.223 3.088 1 98.44 50 ILE B C 1
ATOM 1517 O O . ILE B 1 50 ? -7.262 5.367 2.342 1 98.44 50 ILE B O 1
ATOM 1521 N N . MET B 1 51 ? -6.109 4.211 3.889 1 98.56 51 MET B N 1
ATOM 1522 C CA . MET B 1 51 ? -7.039 3.088 3.938 1 98.56 51 MET B CA 1
ATOM 1523 C C . MET B 1 51 ? -7.41 2.75 5.379 1 98.56 51 MET B C 1
ATOM 1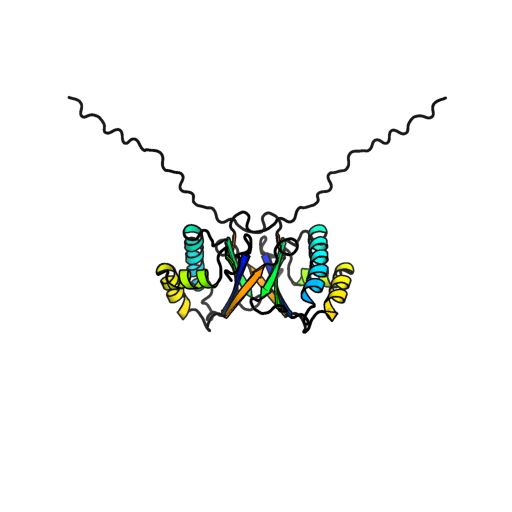525 O O . MET B 1 51 ? -6.613 2.965 6.293 1 98.56 51 MET B O 1
ATOM 1529 N N . ARG B 1 52 ? -8.617 2.33 5.523 1 98.25 52 ARG B N 1
ATOM 1530 C CA . ARG B 1 52 ? -9.07 1.851 6.824 1 98.25 52 ARG B CA 1
ATOM 1531 C C . ARG B 1 52 ? -8.961 0.333 6.918 1 98.25 52 ARG B C 1
ATOM 1533 O O . ARG B 1 52 ? -9.273 -0.38 5.965 1 98.25 52 ARG B O 1
ATOM 1540 N N . VAL B 1 53 ? -8.484 -0.168 8.094 1 98.31 53 VAL B N 1
ATOM 1541 C CA . VAL B 1 53 ? -8.5 -1.605 8.344 1 98.31 53 VAL B CA 1
ATOM 1542 C C . VAL B 1 53 ? -9.945 -2.088 8.477 1 98.31 53 VAL B C 1
ATOM 1544 O O . VAL B 1 53 ? -10.711 -1.561 9.289 1 98.31 53 VAL B O 1
ATOM 1547 N N . ASP B 1 54 ? -10.242 -3.059 7.672 1 96.44 54 ASP B N 1
ATOM 1548 C CA . ASP B 1 54 ? -11.609 -3.572 7.699 1 96.44 54 ASP B CA 1
ATOM 1549 C C . ASP B 1 54 ? -11.969 -4.105 9.086 1 96.44 54 ASP B C 1
ATOM 1551 O O . ASP B 1 54 ? -11.188 -4.844 9.695 1 96.44 54 ASP B O 1
ATOM 1555 N N . GLY B 1 55 ? -13.094 -3.65 9.609 1 94.44 55 GLY B N 1
ATOM 1556 C CA . GLY B 1 55 ? -13.562 -4.098 10.914 1 94.44 55 GLY B CA 1
ATOM 1557 C C . GLY B 1 55 ? -12.938 -3.334 12.062 1 94.44 55 GLY B C 1
ATOM 1558 O O . GLY B 1 55 ? -13.242 -3.604 13.227 1 94.44 55 GLY B O 1
ATOM 1559 N N . SER B 1 56 ? -12.039 -2.42 11.82 1 96.62 56 SER B N 1
ATOM 1560 C CA . SER B 1 56 ? -11.383 -1.602 12.828 1 96.62 56 SER B CA 1
ATOM 1561 C C . SER B 1 56 ? -11.477 -0.118 12.492 1 96.62 56 SER B C 1
ATOM 1563 O O . SER B 1 56 ? -10.555 0.451 11.906 1 96.62 56 SER B O 1
ATOM 1565 N N . PRO B 1 57 ? -12.492 0.514 12.898 1 95.44 57 PRO B N 1
ATOM 1566 C CA . PRO B 1 57 ? -12.781 1.871 12.43 1 95.44 57 PRO B CA 1
ATOM 1567 C C . PRO B 1 57 ? -11.703 2.877 12.82 1 95.44 57 PRO B C 1
ATOM 1569 O O . PRO B 1 57 ? -11.602 3.945 12.211 1 95.44 57 PRO B O 1
ATOM 1572 N N . ASN B 1 58 ? -10.852 2.521 13.797 1 98 58 ASN B N 1
ATOM 1573 C CA . ASN B 1 58 ? -9.883 3.496 14.289 1 98 58 ASN B CA 1
ATOM 1574 C C . ASN B 1 58 ? -8.469 3.168 13.812 1 98 58 ASN B C 1
ATOM 1576 O O . ASN B 1 58 ? -7.504 3.781 14.266 1 98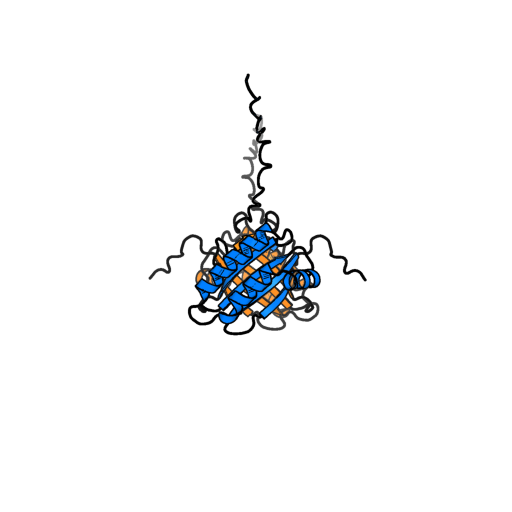 58 ASN B O 1
ATOM 1580 N N . LYS B 1 59 ? -8.344 2.158 12.977 1 98.75 59 LYS B N 1
ATOM 1581 C CA . LYS B 1 59 ? -7.02 1.785 12.484 1 98.75 59 LYS B CA 1
ATOM 1582 C C . LYS B 1 59 ? -6.883 2.098 10.992 1 98.75 59 LYS B C 1
ATOM 1584 O O . LYS B 1 59 ? -7.719 1.689 10.188 1 98.75 59 LYS B O 1
ATOM 1589 N N . LEU B 1 60 ? -5.852 2.824 10.672 1 98.88 60 LEU B N 1
ATOM 1590 C CA . LEU B 1 60 ? -5.559 3.232 9.297 1 98.88 60 LEU B CA 1
ATOM 1591 C C . LEU B 1 60 ? -4.207 2.688 8.852 1 98.88 60 LEU B C 1
ATOM 1593 O O . LEU B 1 60 ? -3.309 2.486 9.672 1 98.88 60 LEU B O 1
ATOM 1597 N N . ARG B 1 61 ? -4.102 2.459 7.598 1 98.88 61 ARG B N 1
ATOM 1598 C CA . ARG B 1 61 ? -2.852 2.273 6.867 1 98.88 61 ARG B CA 1
ATOM 1599 C C . ARG B 1 61 ? -2.717 3.295 5.742 1 98.88 61 ARG B C 1
ATOM 1601 O O . ARG B 1 61 ? -3.693 3.6 5.055 1 98.88 61 ARG B O 1
ATOM 1608 N N . TYR B 1 62 ? -1.634 3.857 5.57 1 98.25 62 TYR B N 1
ATOM 1609 C CA . TYR B 1 62 ? -1.494 4.613 4.332 1 98.25 62 TYR B CA 1
ATOM 1610 C C . TYR B 1 62 ? -0.108 4.422 3.729 1 98.25 62 TYR B C 1
ATOM 1612 O O . TYR B 1 62 ? 0.878 4.285 4.457 1 98.25 62 TYR B O 1
ATOM 1620 N N . LEU B 1 63 ? -0.051 4.207 2.477 1 98.69 63 LEU B N 1
ATOM 1621 C CA . LEU B 1 63 ? 1.138 4.039 1.647 1 98.69 63 LEU B CA 1
ATOM 1622 C C . LEU B 1 63 ? 1.471 5.328 0.907 1 98.69 63 LEU B C 1
ATOM 1624 O O . LEU B 1 63 ? 0.6 5.926 0.271 1 98.69 63 LEU B O 1
ATOM 1628 N N . GLU B 1 64 ? 2.715 5.75 1.02 1 98.31 64 GLU B N 1
ATOM 1629 C CA . GLU B 1 64 ? 3.27 6.891 0.297 1 98.31 64 GLU B CA 1
ATOM 1630 C C . GLU B 1 64 ? 4.414 6.461 -0.617 1 98.31 64 GLU B C 1
ATOM 1632 O O . GLU B 1 64 ? 5.203 5.582 -0.262 1 98.31 64 GLU B O 1
ATOM 1637 N N . HIS B 1 65 ? 4.492 7.094 -1.757 1 97.56 65 HIS B N 1
ATOM 1638 C CA . HIS B 1 65 ? 5.656 6.957 -2.623 1 97.56 65 HIS B CA 1
ATOM 1639 C C . HIS B 1 65 ? 6.363 8.297 -2.814 1 97.56 65 HIS B C 1
ATOM 1641 O O . HIS B 1 65 ? 5.707 9.328 -2.986 1 97.56 65 HIS B O 1
ATOM 1647 N N . TRP B 1 66 ? 7.672 8.211 -2.787 1 96.69 66 TRP B N 1
ATOM 1648 C CA . TRP B 1 66 ? 8.523 9.391 -2.893 1 96.69 66 TRP B CA 1
ATOM 1649 C C . TRP B 1 66 ? 9.648 9.156 -3.896 1 96.69 66 TRP B C 1
ATOM 1651 O O . TRP B 1 66 ? 10.188 8.055 -3.994 1 96.69 66 TRP B O 1
ATOM 1661 N N . ALA B 1 67 ? 10.055 10.219 -4.531 1 94.75 67 ALA B N 1
ATOM 1662 C CA . ALA B 1 67 ? 11.188 10.18 -5.453 1 94.75 67 ALA B CA 1
ATOM 1663 C C . ALA B 1 67 ? 12.461 10.688 -4.777 1 94.75 67 ALA B C 1
ATOM 1665 O O . ALA B 1 67 ? 13.375 11.172 -5.445 1 94.75 67 ALA B O 1
ATOM 1666 N N . LYS B 1 68 ? 12.531 10.719 -3.461 1 93.75 68 LYS B N 1
ATOM 1667 C CA . LYS B 1 68 ? 13.727 11.102 -2.727 1 93.75 68 LYS B CA 1
ATOM 1668 C C . LYS B 1 68 ? 14.055 10.094 -1.63 1 93.75 68 LYS B C 1
ATOM 1670 O O . LYS B 1 68 ? 13.148 9.453 -1.081 1 93.75 68 LYS B O 1
ATOM 1675 N N . PRO B 1 69 ? 15.328 10.055 -1.277 1 95.19 69 PRO B N 1
ATOM 1676 C CA . PRO B 1 69 ? 15.75 9.078 -0.273 1 95.19 69 PRO B CA 1
ATOM 1677 C C . PRO B 1 69 ? 15.172 9.367 1.11 1 95.19 69 PRO B C 1
ATOM 1679 O O . PRO B 1 69 ? 14.836 10.508 1.419 1 95.19 69 PRO B O 1
ATOM 1682 N N . PHE B 1 70 ? 15.18 8.312 1.934 1 95.56 70 PHE B N 1
ATOM 1683 C CA . PHE B 1 70 ? 14.508 8.367 3.229 1 95.56 70 PHE B CA 1
ATOM 1684 C C . PHE B 1 70 ? 15.164 9.406 4.129 1 95.56 70 PHE B C 1
ATOM 1686 O O . PHE B 1 70 ? 14.484 10.109 4.879 1 95.56 70 PHE B O 1
ATOM 1693 N N . ASP B 1 71 ? 16.453 9.453 4.133 1 95 71 ASP B N 1
ATOM 1694 C CA . ASP B 1 71 ? 17.156 10.398 4.996 1 95 71 ASP B CA 1
ATOM 1695 C C . ASP B 1 71 ? 16.859 11.836 4.59 1 95 71 ASP B C 1
ATOM 1697 O O . ASP B 1 71 ? 16.703 12.711 5.449 1 95 71 ASP B O 1
ATOM 1701 N N . VAL B 1 72 ? 16.719 12.094 3.283 1 95.69 72 VAL B N 1
ATOM 1702 C CA . VAL B 1 72 ? 16.344 13.414 2.781 1 95.69 72 VAL B CA 1
ATOM 1703 C C . VAL B 1 72 ? 14.898 13.734 3.152 1 95.69 72 VAL B C 1
ATOM 1705 O O . VAL B 1 72 ? 14.602 14.828 3.637 1 95.69 72 VAL B O 1
ATOM 1708 N N . LEU B 1 73 ? 14.055 12.781 2.996 1 95.62 73 LEU B N 1
ATOM 1709 C CA . LEU B 1 73 ? 12.641 12.93 3.35 1 95.62 73 LEU B CA 1
ATOM 1710 C C . LEU B 1 73 ? 12.492 13.289 4.824 1 95.62 73 LEU B C 1
ATOM 1712 O O . LEU B 1 73 ? 11.758 14.227 5.168 1 95.62 73 LEU B O 1
ATOM 1716 N N . ALA B 1 74 ? 13.141 12.57 5.668 1 94.69 74 ALA B N 1
ATOM 1717 C CA . ALA B 1 74 ? 13.07 12.805 7.109 1 94.69 74 ALA B CA 1
ATOM 1718 C C . ALA B 1 74 ? 13.547 14.203 7.465 1 94.69 74 ALA B C 1
ATOM 1720 O O . ALA B 1 74 ? 12.898 14.914 8.242 1 94.69 74 ALA B O 1
ATOM 1721 N N . LYS B 1 75 ? 14.617 14.594 6.914 1 95.62 75 LYS B N 1
ATOM 1722 C CA . LYS B 1 75 ? 15.188 15.914 7.184 1 95.62 75 LYS B CA 1
ATOM 1723 C C . LYS B 1 75 ? 14.258 17.016 6.695 1 95.62 75 LYS B C 1
ATOM 1725 O O . LYS B 1 75 ? 13.984 17.984 7.426 1 95.62 75 LYS B O 1
ATOM 1730 N N . ASP B 1 76 ? 13.75 16.875 5.449 1 95.31 76 ASP B N 1
ATOM 1731 C CA . ASP B 1 76 ? 12.852 17.875 4.871 1 95.31 76 ASP B CA 1
ATOM 1732 C C . ASP B 1 76 ? 11.57 18 5.699 1 95.31 76 ASP B C 1
ATOM 1734 O O . ASP B 1 76 ? 11.078 19.109 5.918 1 95.31 76 ASP B O 1
ATOM 1738 N N . THR B 1 77 ? 11.078 16.859 6.105 1 93.56 77 THR B N 1
ATOM 1739 C CA . THR B 1 77 ? 9.852 16.859 6.902 1 93.56 77 THR B CA 1
ATOM 1740 C C . THR B 1 77 ? 10.086 17.531 8.25 1 93.56 77 THR B C 1
ATOM 1742 O O . THR B 1 77 ? 9.305 18.391 8.672 1 93.56 77 THR B O 1
ATOM 1745 N N . ALA B 1 78 ? 11.141 17.25 8.891 1 93.56 78 ALA B N 1
ATOM 1746 C CA . ALA B 1 78 ? 11.445 17.766 10.227 1 93.56 78 ALA B CA 1
ATOM 1747 C C . ALA B 1 78 ? 11.695 19.281 10.18 1 93.56 78 ALA B C 1
ATOM 1749 O O . ALA B 1 78 ? 11.367 20 11.133 1 93.56 78 ALA B O 1
ATOM 1750 N N . SER B 1 79 ? 12.172 19.719 9.133 1 96 79 SER B N 1
ATOM 1751 C CA . SER B 1 79 ? 12.555 21.125 9.047 1 96 79 SER B CA 1
ATOM 1752 C C . SER B 1 79 ? 11.422 21.984 8.477 1 96 79 SER B C 1
ATOM 1754 O O . SER B 1 79 ? 11.547 23.203 8.375 1 96 79 SER B O 1
ATOM 1756 N N . ASN B 1 80 ? 10.312 21.422 8.078 1 97.12 80 ASN B N 1
ATOM 1757 C CA . ASN B 1 80 ? 9.18 22.125 7.461 1 97.12 80 ASN B CA 1
ATOM 1758 C C . ASN B 1 80 ? 8.172 22.594 8.508 1 97.12 80 ASN B C 1
ATOM 1760 O O . ASN B 1 80 ? 7.43 21.781 9.062 1 97.12 80 ASN B O 1
ATOM 1764 N N . PRO B 1 81 ? 8.094 23.891 8.758 1 97.38 81 PRO B N 1
ATOM 1765 C CA . PRO B 1 81 ? 7.223 24.375 9.828 1 97.38 81 PRO B CA 1
ATOM 1766 C C . PRO B 1 81 ? 5.754 24.047 9.586 1 97.38 81 PRO B C 1
ATOM 1768 O O . PRO B 1 81 ? 5.016 23.766 10.539 1 97.38 81 PRO B O 1
ATOM 1771 N N . GLN B 1 82 ? 5.32 24.141 8.32 1 97.69 82 GLN B N 1
ATOM 1772 C CA . GLN B 1 82 ? 3.928 23.828 8.008 1 97.69 82 GLN B CA 1
ATOM 1773 C C . GLN B 1 82 ? 3.607 22.375 8.289 1 97.69 82 GLN B C 1
ATOM 1775 O O . GLN B 1 82 ? 2.547 22.047 8.836 1 97.69 82 GLN B O 1
ATOM 1780 N N . LEU B 1 83 ? 4.445 21.469 7.957 1 96.94 83 LEU B N 1
ATOM 1781 C CA . LEU B 1 83 ? 4.242 20.047 8.242 1 96.94 83 LEU B CA 1
ATOM 1782 C C . LEU B 1 83 ? 4.262 19.797 9.742 1 96.94 83 LEU B C 1
ATOM 1784 O O . LEU B 1 83 ? 3.492 18.969 10.25 1 96.94 83 LEU B O 1
ATOM 1788 N N . ASN B 1 84 ? 5.105 20.484 10.445 1 96.56 84 ASN B N 1
ATOM 1789 C CA . ASN B 1 84 ? 5.148 20.344 11.898 1 96.56 84 ASN B CA 1
ATOM 1790 C C . ASN B 1 84 ? 3.836 20.781 12.539 1 96.56 84 ASN B C 1
ATOM 1792 O O . ASN B 1 84 ? 3.381 20.172 13.516 1 96.56 84 ASN B O 1
ATOM 1796 N N . GLU B 1 85 ? 3.25 21.844 12.039 1 97.81 85 GLU B N 1
ATOM 1797 C CA . GLU B 1 85 ? 1.95 22.281 12.531 1 97.81 85 GLU B CA 1
ATOM 1798 C C . GLU B 1 85 ? 0.89 21.203 12.352 1 97.81 85 GLU B C 1
ATOM 1800 O O . GLU B 1 85 ? 0.086 20.953 13.25 1 97.81 85 GLU B O 1
ATOM 1805 N N . PHE B 1 86 ? 0.888 20.578 11.172 1 97.94 86 PHE B N 1
ATOM 1806 C CA . PHE B 1 86 ? -0.05 19.484 10.914 1 97.94 86 PHE B CA 1
ATOM 1807 C C . PHE B 1 86 ? 0.179 18.328 11.883 1 97.94 86 PHE B C 1
ATOM 1809 O O . PHE B 1 86 ? -0.774 17.781 12.43 1 97.94 86 PHE B O 1
ATOM 1816 N N . MET B 1 87 ? 1.436 18 12.102 1 96.56 87 MET B N 1
ATOM 1817 C CA . MET B 1 87 ? 1.779 16.891 13 1 96.56 87 MET B CA 1
ATOM 1818 C C . MET B 1 87 ? 1.305 17.188 14.422 1 96.56 87 MET B C 1
ATOM 1820 O O . MET B 1 87 ? 0.754 16.312 15.086 1 96.56 87 MET B O 1
ATOM 1824 N N . ASN B 1 88 ? 1.487 18.375 14.852 1 97.62 88 ASN B N 1
ATOM 1825 C CA . ASN B 1 88 ? 1.037 18.797 16.172 1 97.62 88 ASN B CA 1
ATOM 1826 C C . ASN B 1 88 ? -0.479 18.688 16.312 1 97.62 88 ASN B C 1
ATOM 1828 O O . ASN B 1 88 ? -0.988 18.312 17.375 1 97.62 88 ASN B O 1
ATOM 1832 N N . ALA B 1 89 ? -1.179 19.047 15.273 1 98.38 89 ALA B N 1
ATOM 1833 C CA . ALA B 1 89 ? -2.639 19 15.273 1 98.38 89 ALA B CA 1
ATOM 1834 C C . ALA B 1 89 ? -3.133 17.547 15.336 1 98.38 89 ALA B C 1
ATOM 1836 O O . ALA B 1 89 ? -4.191 17.281 15.898 1 98.38 89 ALA B O 1
ATOM 1837 N N . MET B 1 90 ? -2.361 16.609 14.805 1 98.25 90 MET B N 1
ATOM 1838 C CA . MET B 1 90 ? -2.777 15.219 14.719 1 98.25 90 MET B CA 1
ATOM 1839 C C . MET B 1 90 ? -2.416 14.461 15.992 1 98.25 90 MET B C 1
ATOM 1841 O O . MET B 1 90 ? -3.094 13.5 16.359 1 98.25 90 MET B O 1
ATOM 1845 N N . ASP B 1 91 ? -1.465 14.883 16.688 1 98.12 91 ASP B N 1
ATOM 1846 C CA . ASP B 1 91 ? -0.877 14.148 17.797 1 98.12 91 ASP B CA 1
ATOM 1847 C C . ASP B 1 91 ? -1.939 13.781 18.828 1 98.12 91 ASP B C 1
ATOM 1849 O O . ASP B 1 91 ? -2.021 12.625 19.266 1 98.12 91 ASP B O 1
ATOM 1853 N N . PRO B 1 92 ? -2.84 14.688 19.219 1 98.62 92 PRO B N 1
ATOM 1854 C CA . PRO B 1 92 ? -3.832 14.352 20.25 1 98.62 92 PRO B CA 1
ATOM 1855 C C . PRO B 1 92 ? -4.863 13.336 19.766 1 98.62 92 PRO B C 1
ATOM 1857 O O . PRO B 1 92 ? -5.621 12.789 20.562 1 98.62 92 PRO B O 1
ATOM 1860 N N . LEU B 1 93 ? -4.934 13.117 18.516 1 98.81 93 LEU B N 1
ATOM 1861 C CA . LEU B 1 93 ? -5.926 12.211 17.938 1 98.81 93 LEU B CA 1
ATOM 1862 C C . LEU B 1 93 ? -5.422 10.773 17.953 1 98.81 93 LEU B C 1
ATOM 1864 O O . LEU B 1 93 ? -6.203 9.836 17.766 1 98.81 93 LEU B O 1
ATOM 1868 N N . LEU B 1 94 ? -4.113 10.602 18.125 1 98.75 94 LEU B N 1
ATOM 1869 C CA . LEU B 1 94 ? -3.465 9.297 18.047 1 98.75 94 LEU B CA 1
ATOM 1870 C C . LEU B 1 94 ? -3.574 8.562 19.391 1 98.75 94 LEU B C 1
ATOM 1872 O O . LEU B 1 94 ? -3.242 9.125 20.438 1 98.75 94 LEU B O 1
ATOM 1876 N N . ALA B 1 95 ? -4.008 7.336 19.344 1 98.75 95 ALA B N 1
ATOM 1877 C CA . ALA B 1 95 ? -4.098 6.512 20.547 1 98.75 95 ALA B CA 1
ATOM 1878 C C . ALA B 1 95 ? -2.74 5.91 20.906 1 98.75 95 ALA B C 1
ATOM 1880 O O . ALA B 1 95 ? -2.531 5.457 22.031 1 98.75 95 ALA B O 1
ATOM 1881 N N . GLU B 1 96 ? -1.827 5.809 20.016 1 98.25 96 GLU B N 1
ATOM 1882 C CA . GLU B 1 96 ? -0.447 5.348 20.141 1 98.25 96 GLU B CA 1
ATOM 1883 C C . GLU B 1 96 ? 0.442 5.984 19.078 1 98.25 96 GLU B C 1
ATOM 1885 O O . GLU B 1 96 ? -0.056 6.574 18.125 1 98.25 96 GLU B O 1
ATOM 1890 N N . LYS B 1 97 ? 1.749 5.902 19.328 1 97.44 97 LYS B N 1
ATOM 1891 C CA . LYS B 1 97 ? 2.686 6.391 18.312 1 97.44 97 LYS B CA 1
ATOM 1892 C C . LYS B 1 97 ? 2.492 5.664 16.984 1 97.44 97 LYS B C 1
ATOM 1894 O O . LYS B 1 97 ? 2.312 4.445 16.969 1 97.44 97 LYS B O 1
ATOM 1899 N N . ARG B 1 98 ? 2.498 6.395 15.875 1 97.44 98 ARG B N 1
ATOM 1900 C CA . ARG B 1 98 ? 2.412 5.773 14.555 1 97.44 98 ARG B CA 1
ATOM 1901 C C . ARG B 1 98 ? 3.592 4.84 14.312 1 97.44 98 ARG B C 1
ATOM 1903 O O . ARG B 1 98 ? 4.711 5.125 14.742 1 97.44 98 ARG B O 1
ATOM 1910 N N . SER B 1 99 ? 3.299 3.797 13.664 1 97.62 99 SER B N 1
ATOM 1911 C CA . SER B 1 99 ? 4.359 2.928 13.164 1 97.62 99 SER B CA 1
ATOM 1912 C C . SER B 1 99 ? 4.684 3.234 11.703 1 97.62 99 SER B C 1
ATOM 1914 O O . SER B 1 99 ? 3.781 3.41 10.891 1 97.62 99 SER B O 1
ATOM 1916 N N . VAL B 1 100 ? 6 3.291 11.375 1 97.56 100 VAL B N 1
ATOM 1917 C CA . VAL B 1 100 ? 6.441 3.625 10.023 1 97.56 100 VAL B CA 1
ATOM 1918 C C . VAL B 1 100 ? 7.395 2.545 9.508 1 97.56 100 VAL B C 1
ATOM 1920 O O . VAL B 1 100 ? 8.352 2.182 10.195 1 97.56 100 VAL B O 1
ATOM 1923 N N . GLU B 1 101 ? 7.125 2.037 8.391 1 98.06 101 GLU B N 1
ATOM 1924 C CA . GLU B 1 101 ? 8.031 1.137 7.688 1 98.06 101 GLU B CA 1
ATOM 1925 C C . GLU B 1 101 ? 8.539 1.766 6.395 1 98.06 101 GLU B C 1
ATOM 1927 O O . GLU B 1 101 ? 7.762 2.342 5.629 1 98.06 101 GLU B O 1
ATOM 1932 N N . PHE B 1 102 ? 9.812 1.632 6.188 1 98.31 102 PHE B N 1
ATOM 1933 C CA . PHE B 1 102 ? 10.43 2.092 4.949 1 98.31 102 PHE B CA 1
ATOM 1934 C C . PHE B 1 102 ? 10.609 0.937 3.971 1 98.31 102 PHE B C 1
ATOM 1936 O O . PHE B 1 102 ? 11.125 -0.119 4.336 1 98.31 102 PHE B O 1
ATOM 1943 N N . LEU B 1 103 ? 10.117 1.2 2.787 1 98.31 103 LEU B N 1
ATOM 1944 C CA . LEU B 1 103 ? 10.062 0.147 1.778 1 98.31 103 LEU B CA 1
ATOM 1945 C C . LEU B 1 103 ? 10.672 0.624 0.462 1 98.31 103 LEU B C 1
ATOM 1947 O O . LEU B 1 103 ? 10.781 1.828 0.223 1 98.31 103 LEU B O 1
ATOM 1951 N N . ARG B 1 104 ? 11.047 -0.351 -0.348 1 96.19 104 ARG B N 1
ATOM 1952 C CA . ARG B 1 104 ? 11.5 -0.096 -1.711 1 96.19 104 ARG B CA 1
ATOM 1953 C C . ARG B 1 104 ? 10.734 -0.95 -2.713 1 96.19 104 ARG B C 1
ATOM 1955 O O . ARG B 1 104 ? 10.695 -2.176 -2.596 1 96.19 104 ARG B O 1
ATOM 1962 N N . SER B 1 105 ? 10.18 -0.241 -3.631 1 96.06 105 SER B N 1
ATOM 1963 C CA . SER B 1 105 ? 9.422 -0.944 -4.66 1 96.06 105 SER B CA 1
ATOM 1964 C C . SER B 1 105 ? 10.344 -1.733 -5.586 1 96.06 105 SER B C 1
ATOM 1966 O O . SER B 1 105 ? 11.414 -1.252 -5.965 1 96.06 105 SER B O 1
ATOM 1968 N N . PHE B 1 106 ? 9.906 -2.938 -5.945 1 95.38 106 PHE B N 1
ATOM 1969 C CA . PHE B 1 106 ? 10.672 -3.699 -6.93 1 95.38 106 PHE B CA 1
ATOM 1970 C C . PHE B 1 106 ? 10.438 -3.152 -8.336 1 95.38 106 PHE B C 1
ATOM 1972 O O . PHE B 1 106 ? 11.281 -3.324 -9.219 1 95.38 106 PHE B O 1
ATOM 1979 N N . GLY B 1 107 ? 9.289 -2.541 -8.539 1 93.62 107 GLY B N 1
ATOM 1980 C CA . GLY B 1 107 ? 8.969 -1.999 -9.852 1 93.62 107 GLY B CA 1
ATOM 1981 C C . GLY B 1 107 ? 8.812 -3.068 -10.922 1 93.62 107 GLY B C 1
ATOM 1982 O O . GLY B 1 107 ? 8.594 -4.238 -10.602 1 93.62 107 GLY B O 1
ATOM 1983 N N . GLY B 1 108 ? 8.727 -2.527 -12.172 1 92.62 108 GLY B N 1
ATOM 1984 C CA . GLY B 1 108 ? 8.656 -3.461 -13.289 1 92.62 108 GLY B CA 1
ATOM 1985 C C . GLY B 1 108 ? 7.414 -4.332 -13.258 1 92.62 108 GLY B C 1
ATOM 1986 O O . GLY B 1 108 ? 6.305 -3.83 -13.07 1 92.62 108 GLY B O 1
ATOM 1987 N N . PRO B 1 109 ? 7.59 -5.656 -13.461 1 95.19 109 PRO B N 1
ATOM 1988 C CA . PRO B 1 109 ? 6.426 -6.543 -13.492 1 95.19 109 PRO B CA 1
ATOM 1989 C C . PRO B 1 109 ? 5.793 -6.738 -12.109 1 95.19 109 PRO B C 1
ATOM 1991 O O . PRO B 1 109 ? 4.727 -7.344 -12 1 95.19 109 PRO B O 1
ATOM 1994 N N . TRP B 1 110 ? 6.414 -6.227 -11.094 1 97.12 110 TRP B N 1
ATOM 1995 C CA . TRP B 1 110 ? 5.945 -6.449 -9.727 1 97.12 110 TRP B CA 1
ATOM 1996 C C . TRP B 1 110 ? 5.195 -5.227 -9.203 1 97.12 110 TRP B C 1
ATOM 1998 O O . TRP B 1 110 ? 4.887 -5.145 -8.016 1 97.12 110 TRP B O 1
ATOM 2008 N N . ALA B 1 111 ? 5.008 -4.254 -10.062 1 95.88 111 ALA B N 1
ATOM 2009 C CA . ALA B 1 111 ? 4.184 -3.072 -9.812 1 95.88 111 ALA B CA 1
ATOM 2010 C C . ALA B 1 111 ? 3.33 -2.729 -11.031 1 95.88 111 ALA B C 1
ATOM 2012 O O . ALA B 1 111 ? 3.807 -2.092 -11.977 1 95.88 111 ALA B O 1
ATOM 2013 N N . ARG B 1 112 ? 2.1 -3.125 -10.945 1 94.38 112 ARG B N 1
ATOM 2014 C CA . ARG B 1 112 ? 1.203 -2.977 -12.086 1 94.38 112 ARG B CA 1
ATOM 2015 C C . ARG B 1 112 ? -0.121 -2.35 -11.664 1 94.38 112 ARG B C 1
ATOM 2017 O O . ARG B 1 112 ? -0.675 -2.697 -10.617 1 94.38 112 ARG B O 1
ATOM 2024 N N . THR B 1 113 ? -0.558 -1.458 -12.5 1 95.25 113 THR B N 1
ATOM 2025 C CA . THR B 1 113 ? -1.81 -0.761 -12.227 1 95.25 113 THR B CA 1
ATOM 2026 C C . THR B 1 113 ? -2.668 -0.675 -13.484 1 95.25 113 THR B C 1
ATOM 2028 O O . THR B 1 113 ? -2.168 -0.346 -14.562 1 95.25 113 THR B O 1
ATOM 2031 N N . ARG B 1 114 ? -3.92 -0.979 -13.32 1 93.44 114 ARG B N 1
ATOM 2032 C CA . ARG B 1 114 ? -4.848 -0.72 -14.422 1 93.44 114 ARG B CA 1
ATOM 2033 C C . ARG B 1 114 ? -5.148 0.77 -14.539 1 93.44 114 ARG B C 1
ATOM 2035 O O . ARG B 1 114 ? -5.285 1.466 -13.531 1 93.44 114 ARG B O 1
ATOM 2042 N N . ASP B 1 115 ? -5.355 1.091 -15.781 1 87.88 115 ASP B N 1
ATOM 2043 C CA . ASP B 1 115 ? -5.66 2.494 -16.031 1 87.88 115 ASP B CA 1
ATOM 2044 C C . ASP B 1 115 ? -6.906 2.936 -15.273 1 87.88 115 ASP B C 1
ATOM 2046 O O . ASP B 1 115 ? -7.895 2.203 -15.203 1 87.88 115 ASP B O 1
ATOM 2050 N N . GLY B 1 116 ? -6.809 4.172 -14.664 1 85.38 116 GLY B N 1
ATOM 2051 C CA . GLY B 1 116 ? -7.969 4.75 -14.008 1 85.38 116 GLY B CA 1
ATOM 2052 C C . GLY B 1 116 ? -8.109 4.324 -12.562 1 85.38 116 GLY B C 1
ATOM 2053 O O . GLY B 1 116 ? -9.039 4.746 -11.875 1 85.38 116 GLY B O 1
ATOM 2054 N N . THR B 1 117 ? -7.195 3.549 -12.094 1 90.06 117 THR B N 1
ATOM 2055 C CA . THR B 1 117 ? -7.301 3.045 -10.727 1 90.06 117 THR B CA 1
ATOM 2056 C C . THR B 1 117 ? -7.133 4.18 -9.719 1 90.06 117 THR B C 1
ATOM 2058 O O . THR B 1 117 ? -7.789 4.188 -8.672 1 90.06 117 THR B O 1
ATOM 2061 N N . PHE B 1 118 ? -6.254 5.133 -9.992 1 87.88 118 PHE B N 1
ATOM 2062 C CA . PHE B 1 118 ? -5.949 6.188 -9.031 1 87.88 118 PHE B CA 1
ATOM 2063 C C . PHE B 1 118 ? -6.344 7.551 -9.586 1 87.88 118 PHE B C 1
ATOM 2065 O O . PHE B 1 118 ? -6.242 7.789 -10.789 1 87.88 118 PHE B O 1
ATOM 2072 N N . SER B 1 119 ? -6.746 8.438 -8.641 1 85.12 119 SER B N 1
ATOM 2073 C CA . SER B 1 119 ? -6.98 9.828 -9.016 1 85.12 119 SER B CA 1
ATOM 2074 C C . SER B 1 119 ? -5.668 10.594 -9.148 1 85.12 119 SER B C 1
ATOM 2076 O O . SER B 1 119 ? -4.742 10.398 -8.359 1 85.12 119 SER B O 1
ATOM 2078 N N . LYS B 1 120 ? -5.664 11.469 -10.094 1 86.88 120 LYS B N 1
ATOM 2079 C CA . LYS B 1 120 ? -4.418 12.156 -10.438 1 86.88 120 LYS B CA 1
ATOM 2080 C C . LYS B 1 120 ? -4.254 13.438 -9.625 1 86.88 120 LYS B C 1
ATOM 2082 O O . LYS B 1 120 ? -5.234 14.133 -9.352 1 86.88 120 LYS B O 1
ATOM 2087 N N . ILE B 1 121 ? -3.096 13.609 -9.164 1 81.19 121 ILE B N 1
ATOM 2088 C CA . ILE B 1 121 ? -2.701 14.906 -8.625 1 81.19 121 ILE B CA 1
ATOM 2089 C C . ILE B 1 121 ? -2.607 15.93 -9.758 1 81.19 121 ILE B C 1
ATOM 2091 O O . ILE B 1 121 ? -1.902 15.703 -10.75 1 81.19 121 ILE B O 1
ATOM 2095 N N . ARG B 1 122 ? -3.564 16.828 -9.805 1 65.5 122 ARG B N 1
ATOM 2096 C CA . ARG B 1 122 ? -3.555 17.844 -10.852 1 65.5 122 ARG B CA 1
ATOM 2097 C C . ARG B 1 122 ? -2.604 18.969 -10.5 1 65.5 122 ARG B C 1
ATOM 2099 O O . ARG B 1 122 ? -2.607 19.469 -9.375 1 65.5 122 ARG B O 1
ATOM 2106 N N . CYS B 1 123 ? -1.534 18.984 -11.172 1 56.69 123 CYS B N 1
ATOM 2107 C CA . CYS B 1 123 ? -0.656 20.141 -11 1 56.69 123 CYS B CA 1
ATOM 2108 C C . CYS B 1 123 ? -1.397 21.438 -11.289 1 56.69 123 CYS B C 1
ATOM 2110 O O . CYS B 1 123 ? -2.068 21.562 -12.32 1 56.69 123 CYS B O 1
ATOM 2112 N N . MET B 1 124 ? -1.876 22.125 -10.273 1 45.03 124 MET B N 1
ATOM 2113 C CA . MET B 1 124 ? -2.398 23.453 -10.586 1 45.03 124 MET B CA 1
ATOM 2114 C C . MET B 1 124 ? -1.367 24.281 -11.344 1 45.03 124 MET B C 1
ATOM 2116 O O . MET B 1 124 ? -0.411 24.781 -10.75 1 45.03 124 MET B O 1
ATOM 2120 N N . LEU B 1 125 ? -0.871 23.828 -12.344 1 42.94 125 LEU B N 1
ATOM 2121 C CA . LEU B 1 125 ? -0.149 24.859 -13.078 1 42.94 125 LEU B CA 1
ATOM 2122 C C . LEU B 1 125 ? -1.012 26.109 -13.25 1 42.94 125 LEU B C 1
ATOM 2124 O O . LEU B 1 125 ? -2.109 26.031 -13.805 1 42.94 125 LEU B O 1
ATOM 2128 N N . THR B 1 126 ? -0.895 27 -12.336 1 40.72 126 THR B N 1
ATOM 2129 C CA . THR B 1 126 ? -1.365 28.344 -12.672 1 40.72 126 THR B CA 1
ATOM 2130 C C . THR B 1 126 ? -0.89 28.75 -14.062 1 40.72 126 THR B C 1
ATOM 2132 O O . THR B 1 126 ? 0.308 28.703 -14.352 1 40.72 126 THR B O 1
ATOM 2135 N N . PRO B 1 127 ? -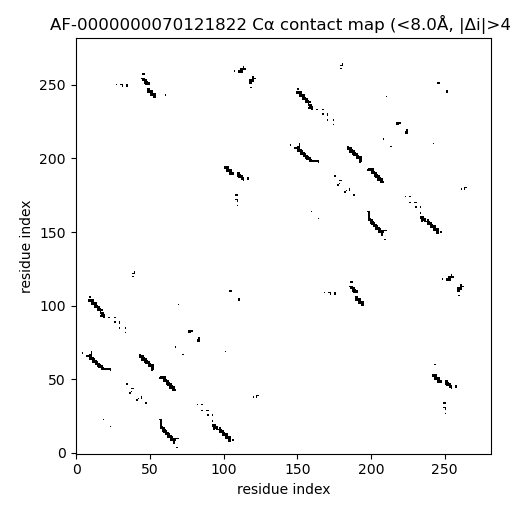1.641 28.688 -15.07 1 39.31 127 PRO B N 1
ATOM 2136 C CA . PRO B 1 127 ? -1.149 29.219 -16.344 1 39.31 127 PRO B CA 1
ATOM 2137 C C . PRO B 1 127 ? -0.493 30.594 -16.188 1 39.31 127 PRO B C 1
ATOM 2139 O O . PRO B 1 127 ? -0.845 31.344 -15.289 1 39.31 127 PRO B O 1
ATOM 2142 N N . PRO B 1 128 ? 0.756 30.75 -16.672 1 40.53 128 PRO B N 1
ATOM 2143 C CA . PRO B 1 128 ? 1.259 32.125 -16.641 1 40.53 128 PRO B CA 1
ATOM 2144 C C . PRO B 1 128 ? 0.182 33.156 -16.969 1 40.53 128 PRO B C 1
ATOM 2146 O O . PRO B 1 128 ? -0.634 32.938 -17.859 1 40.53 128 PRO B O 1
ATOM 2149 N N . GLY B 1 129 ? -0.391 33.75 -16.016 1 33.59 129 GLY B N 1
ATOM 2150 C CA . GLY B 1 129 ? -1.238 34.938 -16.156 1 33.59 129 GLY B CA 1
ATOM 2151 C C . GLY B 1 129 ? -0.811 35.844 -17.281 1 33.59 129 GLY B C 1
ATOM 2152 O O . GLY B 1 129 ? 0.382 36.094 -17.469 1 33.59 129 GLY B O 1
ATOM 2153 N N . GLU B 1 130 ? -1.591 36 -18.359 1 39.25 130 GLU B N 1
ATOM 2154 C CA . GLU B 1 130 ? -1.601 37 -19.391 1 39.25 130 GLU B CA 1
ATOM 2155 C C . GLU B 1 130 ? -1.28 38.375 -18.812 1 39.25 130 GLU B C 1
ATOM 2157 O O . GLU B 1 130 ? -1.739 38.719 -17.719 1 39.25 130 GLU B O 1
ATOM 2162 N N . ALA B 1 131 ? -0.183 39.125 -19.422 1 38.56 131 ALA B N 1
ATOM 2163 C CA . ALA B 1 131 ? 0.263 40.5 -19.266 1 38.56 131 ALA B CA 1
ATOM 2164 C C . ALA B 1 131 ? -0.92 41.469 -19.281 1 38.56 131 ALA B C 1
ATOM 2166 O O . ALA B 1 131 ? -1.593 41.625 -20.297 1 38.56 131 ALA B O 1
ATOM 2167 N N . SER B 1 132 ? -1.824 41.281 -18.266 1 30.19 132 SER B N 1
ATOM 2168 C CA . SER B 1 132 ? -2.824 42.344 -18.281 1 30.19 132 SER B CA 1
ATOM 2169 C C . SER B 1 132 ? -2.174 43.719 -18.469 1 30.19 132 SER B C 1
ATOM 2171 O O . SER B 1 132 ? -1.427 44.188 -17.609 1 30.19 132 SER B O 1
ATOM 2173 N N . LEU B 1 133 ? -1.878 44 -19.688 1 36.5 133 LEU B N 1
ATOM 2174 C CA . LEU B 1 133 ? -1.502 45.312 -20.203 1 36.5 133 LEU B CA 1
ATOM 2175 C C . LEU B 1 133 ? -2.383 46.406 -19.609 1 36.5 133 LEU B C 1
ATOM 2177 O O . LEU B 1 133 ? -3.553 46.531 -19.984 1 36.5 133 LEU B O 1
ATOM 2181 N N . LEU B 1 134 ? -2.367 46.469 -18.375 1 33.41 134 LEU B N 1
ATOM 2182 C CA . LEU B 1 134 ? -2.979 47.688 -17.812 1 33.41 134 LEU B CA 1
ATOM 2183 C C . LEU B 1 134 ? -2.518 48.906 -18.578 1 33.41 134 LEU B C 1
ATOM 2185 O O . LEU B 1 134 ? -1.354 49.312 -18.469 1 33.41 134 LEU B O 1
ATOM 2189 N N . SER B 1 135 ? -2.957 48.906 -19.844 1 35.97 135 SER B N 1
ATOM 2190 C CA . SER B 1 135 ? -2.859 50.156 -20.609 1 35.97 135 SER B CA 1
ATOM 2191 C C . SER B 1 135 ? -3.316 51.344 -19.797 1 35.97 135 SER B C 1
ATOM 2193 O O . SER B 1 135 ? -4.469 51.406 -19.359 1 35.97 135 SER B O 1
ATOM 2195 N N . LEU B 1 136 ? -2.422 51.938 -19.016 1 36.44 136 LEU B N 1
ATOM 2196 C CA . LEU B 1 136 ? -2.562 53.25 -18.406 1 36.44 136 LEU B CA 1
ATOM 2197 C C . LEU B 1 136 ? -3.146 54.25 -19.391 1 36.44 136 LEU B C 1
ATOM 2199 O O . LEU B 1 136 ? -2.639 54.406 -20.516 1 36.44 136 LEU B O 1
ATOM 2203 N N . PRO B 1 137 ? -4.496 54.344 -19.375 1 39.25 137 PRO B N 1
ATOM 2204 C CA . PRO B 1 137 ? -5.113 55.375 -20.219 1 39.25 137 PRO B CA 1
ATOM 2205 C C . PRO B 1 137 ? -4.348 56.688 -20.203 1 39.25 137 PRO B C 1
ATOM 2207 O O . PRO B 1 137 ? -3.811 57.094 -19.172 1 39.25 137 PRO B O 1
ATOM 2210 N N . GLY B 1 138 ? -3.529 56.969 -21.203 1 35.5 138 GLY B N 1
ATOM 2211 C CA . GLY B 1 138 ? -2.912 58.25 -21.5 1 35.5 138 GLY B CA 1
ATOM 2212 C C . GLY B 1 138 ? -3.801 59.438 -21.156 1 35.5 138 GLY B C 1
ATOM 2213 O O . GLY B 1 138 ? -4.996 59.438 -21.453 1 35.5 138 GLY B O 1
ATOM 2214 N N . ALA B 1 139 ? -3.586 60.125 -20.031 1 36.03 139 ALA B N 1
ATOM 2215 C CA . ALA B 1 139 ? -4.031 61.469 -19.672 1 36.03 139 ALA B CA 1
ATOM 2216 C C . ALA B 1 139 ? -4.062 62.406 -20.891 1 36.03 139 ALA B C 1
ATOM 2218 O O . ALA B 1 139 ? -3.041 62.594 -21.547 1 36.03 139 ALA B O 1
ATOM 2219 N N . TYR B 1 140 ? -5.172 62.281 -21.703 1 32.78 140 TYR B N 1
ATOM 2220 C CA . TYR B 1 140 ? -5.488 63.312 -22.703 1 32.78 140 TYR B CA 1
ATOM 2221 C C . TYR B 1 140 ? -5.148 64.688 -22.203 1 32.78 140 TYR B C 1
ATOM 2223 O O . TYR B 1 140 ? -5.445 65.062 -21.047 1 32.78 140 TYR B O 1
ATOM 2231 N N . SER B 1 141 ? -4.262 65.375 -22.906 1 28.92 141 SER B N 1
ATOM 2232 C CA . SER B 1 141 ? -4.141 66.812 -22.984 1 28.92 141 SER B CA 1
ATOM 2233 C C . SER B 1 141 ? -5.461 67.5 -23.375 1 28.92 141 SER B C 1
ATOM 2235 O O . SER B 1 141 ? -6.203 66.938 -24.203 1 28.92 141 SER B O 1
#

pLDDT: mean 84.97, std 23.16, range [22.47, 98.88]

Sequence (282 aa):
MSTTQEKGQRYSVLVSCTLHDGKTDEYLAIMEKVIAYLSKEEPDFLHIEIMRVDGSPNKLRYLEHWAKPFDVLAKDTASNPQLNEFMNAMDPLLAEKRSVEFLRSFGGPWARTRDGTFSKIRCMLTPPGEASLLSLPGAYSMSTTQEKGQRYSVLVSCTLHDGKTDEYLAIMEKVIAYLSKEEPDFLHIEIMRVDGSPNKLRYLEHWAKPFDVLAKDTASNPQLNEFMNAMDPLLAEKRSVEFLRSFGGPWARTRDGTFSKIRCMLTPPGEASLLSLPGAYS